Protein AF-A0AAE5H6L3-F1 (afdb_monomer_lite)

Secondary structure (DSSP, 8-state):
-----EE---TT--SSS-SSHHHHHHHHTT---EEGGGGGSHHHHHHHHHHHHHHHHHHHS---SHHHHHHHHHHHHHHHHHH-HHHHHHHHHHHHT-SS--HHHHHHHHHHHHHHHTS---HHHHHHHHHHHHHHHHHHH----TT---TTS---HHHHHHHHHHHHHHHHHTT--BTTB--------

Foldseek 3Di:
DDDADEDEADDDDDWLQGPDPVSVVCVVVLDQYDYPVLCVQLLSVLQSQLLVLLLVCLVPDDDDDLVSLVVNCQLQLLLLCLQPVVLSVVLVVVSVPDDPDDPVNSVVSSSSSSVSSSGGGDLLSLQVLLCVQQVVCCVPVVDDDPLNDHSPDDDDSNSSSVSVVVVQVSQVVVVHGRSSRSGDDDDDD

Radius of gyration: 17.31 Å; chains: 1; bounding box: 42×45×44 Å

Organism: Clostridium beijerinckii (NCBI:txid1520)

pLDDT: mean 85.74, std 17.01, range [26.3, 97.5]

Structure (mmCIF, N/CA/C/O backbone):
data_AF-A0AAE5H6L3-F1
#
_entry.id   AF-A0AAE5H6L3-F1
#
loop_
_atom_site.group_PDB
_atom_site.id
_atom_site.type_symbol
_atom_site.label_atom_id
_atom_site.label_alt_id
_atom_site.label_comp_id
_atom_site.label_asym_id
_atom_site.label_entity_id
_atom_site.label_seq_id
_atom_site.pdbx_PDB_ins_code
_atom_site.Cartn_x
_atom_site.Cartn_y
_atom_site.Cartn_z
_atom_site.occupancy
_atom_site.B_iso_or_equiv
_atom_site.auth_seq_id
_atom_site.auth_comp_id
_atom_site.auth_asym_id
_atom_site.auth_atom_id
_atom_site.pdbx_PDB_model_num
ATOM 1 N N . MET A 1 1 ? -22.541 4.031 -6.953 1.00 26.30 1 MET A N 1
ATOM 2 C CA . MET A 1 1 ? -22.201 4.856 -8.136 1.00 26.30 1 MET A CA 1
ATOM 3 C C . MET A 1 1 ? -20.739 5.272 -8.016 1.00 26.30 1 MET A C 1
ATOM 5 O O . MET A 1 1 ? -20.398 5.992 -7.087 1.00 26.30 1 MET A O 1
ATOM 9 N N . PHE A 1 2 ? -19.851 4.726 -8.850 1.00 33.06 2 PHE A N 1
ATOM 10 C CA . PHE A 1 2 ? -18.419 5.045 -8.818 1.00 33.06 2 PHE A CA 1
ATOM 11 C C . PHE A 1 2 ? -18.174 6.321 -9.625 1.00 33.06 2 PHE A C 1
ATOM 13 O O . PHE A 1 2 ? -18.455 6.344 -10.817 1.00 33.06 2 PHE A O 1
ATOM 20 N N . TYR A 1 3 ? -17.643 7.369 -9.001 1.00 33.06 3 TYR A N 1
ATOM 21 C CA . TYR A 1 3 ? -17.226 8.577 -9.713 1.00 33.06 3 TYR A CA 1
ATOM 22 C C . TYR A 1 3 ? -15.705 8.707 -9.627 1.00 33.06 3 TYR A C 1
ATOM 24 O O . TYR A 1 3 ? -15.155 9.217 -8.654 1.00 33.06 3 TYR A O 1
ATOM 32 N N . ILE A 1 4 ? -15.025 8.214 -10.662 1.00 43.22 4 ILE A N 1
ATOM 33 C CA . ILE A 1 4 ? -13.631 8.554 -10.953 1.00 43.22 4 ILE A CA 1
ATOM 34 C C . ILE A 1 4 ? -13.693 9.799 -11.838 1.00 43.22 4 ILE A C 1
ATOM 36 O O . ILE A 1 4 ? -14.140 9.718 -12.980 1.00 43.22 4 ILE A O 1
ATOM 40 N N . LYS A 1 5 ? -13.305 10.967 -11.314 1.00 42.31 5 LYS A N 1
ATOM 41 C CA . LYS A 1 5 ? -13.266 12.206 -12.103 1.00 42.31 5 LYS A CA 1
ATOM 42 C C . LYS A 1 5 ? -11.836 12.465 -12.560 1.00 42.31 5 LYS A C 1
ATOM 44 O O . LYS A 1 5 ? -10.970 12.754 -11.738 1.00 42.31 5 LYS A O 1
ATOM 49 N N . MET A 1 6 ? -11.599 12.343 -13.864 1.00 41.06 6 MET A N 1
ATOM 50 C CA . MET A 1 6 ? -10.336 12.748 -14.479 1.00 41.06 6 MET A CA 1
ATOM 51 C C . MET A 1 6 ? -10.259 14.276 -14.515 1.00 41.06 6 MET A C 1
ATOM 53 O O . MET A 1 6 ? -11.221 14.940 -14.903 1.00 41.06 6 MET A O 1
ATOM 57 N N . LEU A 1 7 ? -9.129 14.833 -14.083 1.00 45.66 7 LEU A N 1
ATOM 58 C CA . LEU A 1 7 ? -8.860 16.270 -14.124 1.00 45.66 7 LEU A CA 1
ATOM 59 C C . LEU A 1 7 ? -7.619 16.519 -14.992 1.00 45.66 7 LEU A C 1
ATOM 61 O O . LEU A 1 7 ? -6.574 15.911 -14.760 1.00 45.66 7 LEU A O 1
ATOM 65 N N . ASN A 1 8 ? -7.743 17.418 -15.972 1.00 39.88 8 ASN A N 1
ATOM 66 C CA . ASN A 1 8 ? -6.625 17.922 -16.775 1.00 39.88 8 ASN A CA 1
ATOM 67 C C . ASN A 1 8 ? -5.917 19.034 -15.979 1.00 39.88 8 ASN A C 1
ATOM 69 O O . ASN A 1 8 ? -6.574 19.975 -15.533 1.00 39.88 8 ASN A O 1
ATOM 73 N N . GLY A 1 9 ? -4.605 18.918 -15.744 1.00 41.69 9 GLY A N 1
ATOM 74 C CA . GLY A 1 9 ? -3.864 19.795 -14.826 1.00 41.69 9 GLY A CA 1
ATOM 75 C C . GLY A 1 9 ? -2.795 20.667 -15.494 1.00 41.69 9 GLY A C 1
ATOM 76 O O . GLY A 1 9 ? -1.942 20.166 -16.220 1.00 41.69 9 GLY A O 1
ATOM 77 N N . PHE A 1 10 ? -2.794 21.968 -15.174 1.00 39.09 10 PHE A N 1
ATOM 78 C CA . PHE A 1 10 ? -1.689 22.902 -15.443 1.00 39.09 10 PHE A CA 1
ATOM 79 C C . PHE A 1 10 ? -0.452 22.597 -14.568 1.00 39.09 10 PHE A C 1
ATOM 81 O O . PHE A 1 10 ? -0.562 22.069 -13.460 1.00 39.09 10 PHE A O 1
ATOM 88 N N . LYS A 1 11 ? 0.735 22.928 -15.096 1.00 41.88 11 LYS A N 1
ATOM 89 C CA . LYS A 1 11 ? 2.019 22.244 -14.854 1.00 41.88 11 LYS A CA 1
ATOM 90 C C . LYS A 1 11 ? 2.677 22.323 -13.462 1.00 41.88 11 LYS A C 1
ATOM 92 O O . LYS A 1 11 ? 3.514 21.461 -13.222 1.00 41.88 11 LYS A O 1
ATOM 97 N N . ASP A 1 12 ? 2.310 23.203 -12.524 1.00 39.97 12 ASP A N 1
ATOM 98 C CA . ASP A 1 12 ? 3.294 23.582 -11.477 1.00 39.97 12 ASP A CA 1
ATOM 99 C C . ASP A 1 12 ? 3.019 23.303 -9.988 1.00 39.97 12 ASP A C 1
ATOM 101 O O . ASP A 1 12 ? 3.848 23.667 -9.158 1.00 39.97 12 ASP A O 1
ATOM 105 N N . LYS A 1 13 ? 1.959 22.593 -9.573 1.00 38.81 13 LYS A N 1
ATOM 106 C CA . LYS A 1 13 ? 1.829 22.169 -8.152 1.00 38.81 13 LYS A CA 1
ATOM 107 C C . LYS A 1 13 ? 1.226 20.772 -8.010 1.00 38.81 13 LYS A C 1
ATOM 109 O O . LYS A 1 13 ? 0.038 20.616 -7.755 1.00 38.81 13 LYS A O 1
ATOM 114 N N . ARG A 1 14 ? 2.059 19.740 -8.176 1.00 45.44 14 ARG A N 1
ATOM 115 C CA . ARG A 1 14 ? 1.675 18.320 -8.060 1.00 45.44 14 ARG A CA 1
ATOM 116 C C . ARG A 1 14 ? 1.895 17.796 -6.637 1.00 45.44 14 ARG A C 1
ATOM 118 O O . ARG A 1 14 ? 2.838 17.063 -6.365 1.00 45.44 14 ARG A O 1
ATOM 125 N N . LEU A 1 15 ? 1.000 18.164 -5.728 1.00 39.25 15 LEU A N 1
ATOM 126 C CA . LEU A 1 15 ? 0.624 17.261 -4.637 1.00 39.25 15 LEU A CA 1
ATOM 127 C C . LEU A 1 15 ? -0.499 16.367 -5.174 1.00 39.25 15 LEU A C 1
ATOM 129 O O . LEU A 1 15 ? -1.122 16.710 -6.172 1.00 39.25 15 LEU A O 1
ATOM 133 N N . GLY A 1 16 ? -0.846 15.273 -4.504 1.00 44.66 16 GLY A N 1
ATOM 134 C CA . GLY A 1 16 ? -2.093 14.534 -4.773 1.00 44.66 16 GLY A CA 1
ATOM 135 C C . GLY A 1 16 ? -3.390 15.353 -4.575 1.00 44.66 16 GLY A C 1
ATOM 136 O O . GLY A 1 16 ? -4.447 14.763 -4.392 1.00 44.66 16 GLY A O 1
ATOM 137 N N . ASN A 1 17 ? -3.299 16.687 -4.594 1.00 49.50 17 ASN A N 1
ATOM 138 C CA . ASN A 1 17 ? -4.363 17.671 -4.676 1.00 49.50 17 ASN A CA 1
ATOM 139 C C . ASN A 1 17 ? -4.425 18.161 -6.127 1.00 49.50 17 ASN A C 1
ATOM 141 O O . ASN A 1 17 ? -3.491 18.834 -6.569 1.00 49.50 17 ASN A O 1
ATOM 145 N N . PRO A 1 18 ? -5.492 17.864 -6.880 1.00 51.00 18 PRO A N 1
ATOM 146 C CA . PRO A 1 18 ? -5.663 18.479 -8.182 1.00 51.00 18 PRO A CA 1
ATOM 147 C C . PRO A 1 18 ? -5.695 20.003 -8.015 1.00 51.00 18 PRO A C 1
ATOM 149 O O . PRO A 1 18 ? -6.296 20.491 -7.050 1.00 51.00 18 PRO A O 1
ATOM 152 N N . PRO A 1 19 ? -5.062 20.765 -8.919 1.00 55.75 19 PRO A N 1
ATOM 153 C CA . PRO A 1 19 ? -5.100 22.217 -8.855 1.00 55.75 19 PRO A CA 1
ATOM 154 C C . PRO A 1 19 ? -6.550 22.722 -8.937 1.00 55.75 19 PRO A C 1
ATOM 156 O O . PRO A 1 19 ? -7.349 22.228 -9.732 1.00 55.75 19 PRO A O 1
ATOM 159 N N . GLY A 1 20 ? -6.878 23.725 -8.118 1.00 66.81 20 GLY A N 1
ATOM 160 C CA . GLY A 1 20 ? -8.173 24.410 -8.132 1.00 66.81 20 GLY A CA 1
ATOM 161 C C . GLY A 1 20 ? -9.149 23.991 -7.026 1.00 66.81 20 GLY A C 1
ATOM 162 O O . GLY A 1 20 ? -9.061 22.913 -6.438 1.00 66.81 20 GLY A O 1
ATOM 163 N N . VAL A 1 21 ? -10.110 24.878 -6.749 1.00 74.44 21 VAL A N 1
ATOM 164 C CA . VAL A 1 21 ? -11.099 24.753 -5.660 1.00 74.44 21 VAL A CA 1
ATOM 165 C C . VAL A 1 21 ? -11.881 23.437 -5.743 1.00 74.44 21 VAL A C 1
ATOM 167 O O . VAL A 1 21 ? -12.054 22.760 -4.734 1.00 74.44 21 VAL A O 1
ATOM 170 N N . LEU A 1 22 ? -12.270 23.013 -6.951 1.00 75.75 22 LEU A N 1
ATOM 171 C CA . LEU A 1 22 ? -13.009 21.766 -7.167 1.00 75.75 22 LEU A CA 1
ATOM 172 C C . LEU A 1 22 ? -12.222 20.524 -6.721 1.00 75.75 22 LEU A C 1
ATOM 174 O O . LEU A 1 22 ? -12.795 19.620 -6.119 1.00 75.75 22 LEU A O 1
ATOM 178 N N . GLY A 1 23 ? -10.916 20.469 -6.995 1.00 74.81 23 GLY A N 1
ATOM 179 C CA . GLY A 1 23 ? -10.077 19.340 -6.592 1.00 74.81 23 GLY A CA 1
ATOM 180 C C . GLY A 1 23 ? -9.981 19.212 -5.073 1.00 74.81 23 GLY A C 1
ATOM 181 O O . GLY A 1 23 ? -10.143 18.121 -4.527 1.00 74.81 23 GLY A O 1
ATOM 182 N N . ALA A 1 24 ? -9.802 20.343 -4.388 1.00 75.94 24 ALA A N 1
ATOM 183 C CA . ALA A 1 24 ? -9.799 20.400 -2.929 1.00 75.94 24 ALA A CA 1
ATOM 184 C C . ALA A 1 24 ? -11.156 19.992 -2.328 1.00 75.94 24 ALA A C 1
ATOM 186 O O . ALA A 1 24 ? -11.191 19.239 -1.355 1.00 75.94 24 ALA A O 1
ATOM 187 N N . MET A 1 25 ? -12.267 20.427 -2.935 1.00 79.62 25 MET A N 1
ATOM 188 C CA . MET A 1 25 ? -13.613 20.019 -2.519 1.00 79.62 25 MET A CA 1
ATOM 189 C C . MET A 1 25 ? -13.810 18.508 -2.662 1.00 79.62 25 MET A C 1
ATOM 191 O O . MET A 1 25 ? -14.210 17.859 -1.706 1.00 79.62 25 MET A O 1
ATOM 195 N N . LEU A 1 26 ? -13.449 17.915 -3.803 1.00 83.75 26 LEU A N 1
ATOM 196 C CA . LEU A 1 26 ? -13.585 16.468 -4.005 1.00 83.75 26 LEU A CA 1
ATOM 197 C C . LEU A 1 26 ? -12.735 15.657 -3.015 1.00 83.75 26 LEU A C 1
ATOM 199 O O . LEU A 1 26 ? -13.173 14.618 -2.527 1.00 83.75 26 LEU A O 1
ATOM 203 N N . LEU A 1 27 ? -11.535 16.124 -2.661 1.00 79.44 27 LEU A N 1
ATOM 204 C CA . LEU A 1 27 ? -10.751 15.461 -1.616 1.00 79.44 27 LEU A CA 1
ATOM 205 C C . LEU A 1 27 ? -11.419 15.533 -0.245 1.00 79.44 27 LEU A C 1
ATOM 207 O O . LEU A 1 27 ? -11.374 14.539 0.490 1.00 79.44 27 LEU A O 1
ATOM 211 N N . LYS A 1 28 ? -12.027 16.677 0.088 1.00 79.44 28 LYS A N 1
ATOM 212 C CA . LYS A 1 28 ? -12.796 16.858 1.323 1.00 79.44 28 LYS A CA 1
ATOM 213 C C . LYS A 1 28 ? -13.994 15.905 1.374 1.00 79.44 28 LYS A C 1
ATOM 215 O O . LYS A 1 28 ? -14.206 15.278 2.404 1.00 79.44 28 LYS A O 1
ATOM 220 N N . GLU A 1 29 ? -14.661 15.699 0.242 1.00 83.94 29 GLU A N 1
ATOM 221 C CA . GLU A 1 29 ? -15.754 14.728 0.075 1.00 83.94 29 GLU A CA 1
ATOM 222 C C . GLU A 1 29 ? -15.279 13.259 0.014 1.00 83.94 29 GLU A C 1
ATOM 224 O O . GLU A 1 29 ? -16.059 12.347 -0.245 1.00 83.94 29 GLU A O 1
ATOM 229 N N . GLY A 1 30 ? -13.987 12.990 0.238 1.00 83.50 30 GLY A N 1
ATOM 230 C CA . GLY A 1 30 ? -13.465 11.625 0.324 1.00 83.50 30 GLY A CA 1
ATOM 231 C C . GLY A 1 30 ? -13.209 10.947 -1.023 1.00 83.50 30 GLY A C 1
ATOM 232 O O . GLY A 1 30 ? -12.989 9.739 -1.055 1.00 83.50 30 GLY A O 1
ATOM 233 N N . PHE A 1 31 ? -13.179 11.682 -2.138 1.00 85.75 31 PHE A N 1
ATOM 234 C CA . PHE A 1 31 ? -12.873 11.092 -3.443 1.00 85.75 31 PHE A CA 1
ATOM 235 C C . PHE A 1 31 ? -11.397 10.692 -3.565 1.00 85.75 31 PHE A C 1
ATOM 237 O O . PHE A 1 31 ? -10.494 11.340 -3.020 1.00 85.75 31 PHE A O 1
ATOM 244 N N . PHE A 1 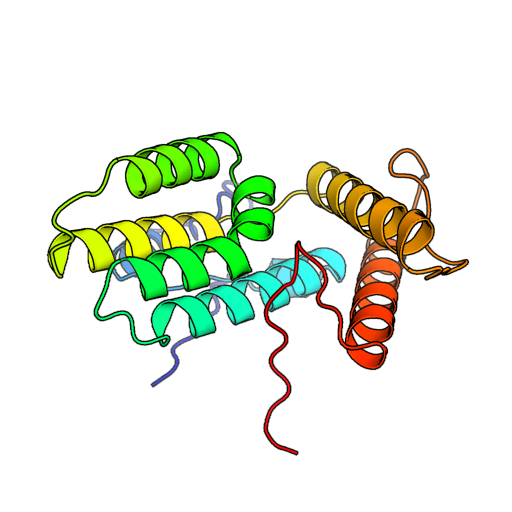32 ? -11.154 9.626 -4.329 1.00 89.19 32 PHE A N 1
ATOM 245 C CA . PHE A 1 32 ? -9.831 9.238 -4.808 1.00 89.19 32 PHE A CA 1
ATOM 246 C C . PHE A 1 32 ? -9.590 9.909 -6.160 1.00 89.19 32 PHE A C 1
ATOM 248 O O . PHE A 1 32 ? -10.342 9.681 -7.108 1.00 89.19 32 PHE A O 1
ATOM 255 N N . LEU A 1 33 ? -8.560 10.747 -6.250 1.00 86.75 33 LEU A N 1
ATOM 256 C CA . LEU A 1 33 ? -8.313 11.571 -7.431 1.00 86.75 33 LEU A CA 1
ATOM 257 C C . LEU A 1 33 ? -7.097 11.067 -8.202 1.00 86.75 33 LEU A C 1
ATOM 259 O O . LEU A 1 33 ? -6.088 10.677 -7.616 1.00 86.75 33 LEU A O 1
ATOM 263 N N . VAL A 1 34 ? -7.220 11.075 -9.528 1.00 86.31 34 VAL A N 1
ATOM 264 C CA . VAL A 1 34 ? -6.196 10.610 -10.465 1.00 86.31 34 VAL A CA 1
ATOM 265 C C . VAL A 1 34 ? -5.968 11.691 -11.511 1.00 86.31 34 VAL A C 1
ATOM 267 O O . VAL A 1 34 ? -6.918 12.179 -12.123 1.00 86.31 34 VAL A O 1
ATOM 270 N N . CYS A 1 35 ? -4.705 12.065 -11.709 1.00 82.75 35 CYS A N 1
ATOM 271 C CA . CYS A 1 35 ? -4.312 12.949 -12.797 1.00 82.75 35 CYS A CA 1
ATOM 272 C C . CYS A 1 35 ? -4.226 12.148 -14.100 1.00 82.75 35 CYS A C 1
ATOM 274 O O . CYS A 1 35 ? -3.632 11.069 -14.110 1.00 82.75 35 CYS A O 1
ATOM 276 N N . ALA A 1 36 ? -4.776 12.684 -15.191 1.00 82.56 36 ALA A N 1
ATOM 277 C CA . ALA A 1 36 ? -4.718 12.029 -16.497 1.00 82.56 36 ALA A CA 1
ATOM 278 C C . ALA A 1 36 ? -3.264 11.788 -16.949 1.00 82.56 36 ALA A C 1
ATOM 280 O O . ALA A 1 36 ? -2.928 10.677 -17.339 1.00 82.56 36 ALA A O 1
ATOM 281 N N . ASP A 1 37 ? -2.370 12.766 -16.766 1.00 83.94 37 ASP A N 1
ATOM 282 C CA . ASP A 1 37 ? -0.942 12.640 -17.105 1.00 83.94 37 ASP A CA 1
ATOM 283 C C . ASP A 1 37 ? -0.240 11.479 -16.384 1.00 83.94 37 ASP A C 1
ATOM 285 O O . ASP A 1 37 ? 0.719 10.896 -16.892 1.00 83.94 37 ASP A O 1
ATOM 289 N N . ASP A 1 38 ? -0.674 11.151 -15.163 1.00 86.94 38 ASP A N 1
ATOM 290 C CA . ASP A 1 38 ? -0.069 10.058 -14.403 1.00 86.94 38 ASP A CA 1
ATOM 291 C C . ASP A 1 38 ? -0.416 8.695 -15.013 1.00 86.94 38 ASP A C 1
ATOM 293 O O . ASP A 1 38 ? 0.325 7.731 -14.809 1.00 86.94 38 ASP A O 1
ATOM 297 N N . LEU A 1 39 ? -1.488 8.619 -15.807 1.00 87.69 39 LEU A N 1
ATOM 298 C CA . LEU A 1 39 ? -1.859 7.415 -16.535 1.00 87.69 39 LEU A CA 1
ATOM 299 C C . LEU A 1 39 ? -0.919 7.122 -17.703 1.00 87.69 39 LEU A C 1
ATOM 301 O O . LEU A 1 39 ? -0.883 5.981 -18.138 1.00 87.69 39 LEU A O 1
ATOM 305 N N . GLU A 1 40 ? -0.108 8.063 -18.176 1.00 89.56 40 GLU A N 1
ATOM 306 C CA . GLU A 1 40 ? 0.871 7.781 -19.237 1.00 89.56 40 GLU A CA 1
ATOM 307 C C . GLU A 1 40 ? 2.091 7.009 -18.714 1.00 89.56 40 GLU A C 1
ATOM 309 O O . GLU A 1 40 ? 2.735 6.247 -19.433 1.00 89.56 40 GLU A O 1
ATOM 314 N N . SER A 1 41 ? 2.398 7.143 -17.422 1.00 93.31 41 SER A N 1
ATOM 315 C CA . SER A 1 41 ? 3.560 6.503 -16.813 1.00 93.31 41 SER A CA 1
ATOM 316 C C . SER A 1 41 ? 3.229 5.084 -16.320 1.00 93.31 41 SER A C 1
ATOM 318 O O . SER A 1 41 ? 2.405 4.942 -15.413 1.00 93.31 41 SER A O 1
ATOM 320 N N . PRO A 1 42 ? 3.904 4.020 -16.812 1.00 95.12 42 PRO A N 1
ATOM 321 C CA . PRO A 1 42 ? 3.612 2.639 -16.410 1.00 95.12 42 PRO A CA 1
ATOM 322 C C . PRO A 1 42 ? 3.675 2.411 -14.897 1.00 95.12 42 PRO A C 1
ATOM 324 O O . PRO A 1 42 ? 2.798 1.770 -14.318 1.00 95.12 42 PRO A O 1
ATOM 327 N N . ILE A 1 43 ? 4.681 2.992 -14.242 1.00 95.50 43 ILE A N 1
ATOM 328 C CA . ILE A 1 43 ? 4.879 2.843 -12.800 1.00 95.50 43 ILE A CA 1
ATOM 329 C C . ILE A 1 43 ? 3.827 3.595 -11.982 1.00 95.50 43 ILE A C 1
ATOM 331 O O . ILE A 1 43 ? 3.365 3.095 -10.959 1.00 95.50 43 ILE A O 1
ATOM 335 N N . LYS A 1 44 ? 3.396 4.773 -12.447 1.00 95.12 44 LYS A N 1
ATOM 336 C CA . LYS A 1 44 ? 2.327 5.521 -11.782 1.00 95.12 44 LYS A CA 1
ATOM 337 C C . LYS A 1 44 ? 0.974 4.858 -11.995 1.00 95.12 44 LYS A C 1
ATOM 339 O O . LYS A 1 44 ? 0.215 4.769 -11.039 1.00 95.12 44 LYS A O 1
ATOM 344 N N . ARG A 1 45 ? 0.691 4.316 -13.188 1.00 94.75 45 ARG A N 1
ATOM 345 C CA . ARG A 1 45 ? -0.491 3.468 -13.424 1.00 94.75 45 ARG A CA 1
ATOM 346 C C . ARG A 1 45 ? -0.539 2.299 -12.451 1.00 94.75 45 ARG A C 1
ATOM 348 O O . ARG A 1 45 ? -1.580 2.050 -11.847 1.00 94.75 45 ARG A O 1
ATOM 355 N N . TRP A 1 46 ? 0.583 1.600 -12.281 1.00 95.50 46 TRP A N 1
ATOM 356 C CA . TRP A 1 46 ? 0.681 0.506 -11.320 1.00 95.50 46 TRP A CA 1
ATOM 357 C C . TRP A 1 46 ? 0.394 0.985 -9.885 1.00 95.50 46 TRP A C 1
ATOM 359 O O . TRP A 1 46 ? -0.436 0.382 -9.199 1.00 95.50 46 TRP A O 1
ATOM 369 N N . ASP A 1 47 ? 0.997 2.104 -9.466 1.00 96.56 47 ASP A N 1
ATOM 370 C CA . ASP A 1 47 ? 0.785 2.701 -8.142 1.00 96.56 47 ASP A CA 1
ATOM 371 C C . ASP A 1 47 ? -0.669 3.152 -7.913 1.00 96.56 47 ASP A C 1
ATOM 373 O O . ASP A 1 47 ? -1.249 2.908 -6.857 1.00 96.56 47 ASP A O 1
ATOM 377 N N . ILE A 1 48 ? -1.289 3.779 -8.911 1.00 95.38 48 ILE A N 1
ATOM 378 C CA . ILE A 1 48 ? -2.695 4.186 -8.870 1.00 95.38 48 ILE A CA 1
ATOM 379 C C . ILE A 1 48 ? -3.589 2.956 -8.731 1.00 95.38 48 ILE A C 1
ATOM 381 O O . ILE A 1 48 ? -4.455 2.939 -7.860 1.00 95.38 48 ILE A O 1
ATOM 385 N N . ARG A 1 49 ? -3.367 1.914 -9.541 1.00 94.75 49 ARG A N 1
ATOM 386 C CA . ARG A 1 49 ? -4.183 0.693 -9.537 1.00 94.75 49 ARG A CA 1
ATOM 387 C C . ARG A 1 49 ? -4.186 0.017 -8.166 1.00 94.75 49 ARG A C 1
ATOM 389 O O . ARG A 1 49 ? -5.259 -0.253 -7.633 1.00 94.75 49 ARG A O 1
ATOM 396 N N . ARG A 1 50 ? -3.014 -0.240 -7.573 1.00 95.31 50 ARG A N 1
ATOM 397 C CA . ARG A 1 50 ? -2.936 -0.909 -6.257 1.00 95.31 50 ARG A CA 1
ATOM 398 C C . ARG A 1 50 ? -3.598 -0.078 -5.152 1.00 95.31 50 ARG A C 1
ATOM 400 O O . ARG A 1 50 ? -4.289 -0.631 -4.300 1.00 95.31 50 ARG A O 1
ATOM 407 N N . ARG A 1 51 ? -3.428 1.253 -5.184 1.00 96.25 51 ARG A N 1
ATOM 408 C CA . ARG A 1 51 ? -4.004 2.162 -4.186 1.00 96.25 51 ARG A CA 1
ATOM 409 C C . ARG A 1 51 ? -5.508 2.274 -4.356 1.00 96.25 51 ARG A C 1
ATOM 411 O O . ARG A 1 51 ? -6.214 2.235 -3.362 1.00 96.25 51 ARG A O 1
ATOM 418 N N . LEU A 1 52 ? -6.005 2.347 -5.587 1.00 95.06 52 LEU A N 1
ATOM 419 C CA . LEU A 1 52 ? -7.436 2.371 -5.869 1.00 95.06 52 LEU A CA 1
ATOM 420 C C . LEU A 1 52 ? -8.114 1.071 -5.421 1.00 95.06 52 LEU A C 1
ATOM 422 O O . LEU A 1 52 ? -9.145 1.132 -4.759 1.00 95.06 52 LEU A O 1
ATOM 426 N N . ASN A 1 53 ? -7.512 -0.088 -5.707 1.00 94.69 53 ASN A N 1
ATOM 427 C CA . ASN A 1 53 ? -8.025 -1.376 -5.235 1.00 94.69 53 ASN A CA 1
ATOM 428 C C . ASN A 1 53 ? -8.121 -1.414 -3.705 1.00 94.69 53 ASN A C 1
ATOM 430 O O . ASN A 1 53 ? -9.170 -1.750 -3.160 1.00 94.69 53 ASN A O 1
ATOM 434 N N . ALA A 1 54 ? -7.043 -1.030 -3.015 1.00 96.19 54 ALA A N 1
ATOM 435 C CA . ALA A 1 54 ? -7.023 -0.972 -1.558 1.00 96.19 54 ALA A CA 1
ATOM 436 C C . ALA A 1 54 ? -8.015 0.060 -1.001 1.00 96.19 54 ALA A C 1
ATOM 438 O O . ALA A 1 54 ? -8.665 -0.206 0.002 1.00 96.19 54 ALA A O 1
ATOM 439 N N . PHE A 1 55 ? -8.157 1.213 -1.659 1.00 95.88 55 PHE A N 1
ATOM 440 C CA . PHE A 1 55 ? -9.079 2.276 -1.269 1.00 95.88 55 PHE A CA 1
ATOM 441 C C . PHE A 1 55 ? -10.532 1.812 -1.349 1.00 95.88 55 PHE A C 1
ATOM 443 O O . PHE A 1 55 ? -11.277 1.983 -0.391 1.00 95.88 55 PHE A O 1
ATOM 450 N N . VAL A 1 56 ? -10.927 1.208 -2.474 1.00 94.56 56 VAL A N 1
ATOM 451 C CA . VAL A 1 56 ? -12.283 0.677 -2.651 1.00 94.56 56 VAL A CA 1
ATOM 452 C C . VAL A 1 56 ? -12.535 -0.423 -1.627 1.00 94.56 56 VAL A C 1
ATOM 454 O O . VAL A 1 56 ? -13.495 -0.335 -0.876 1.00 94.56 56 VAL A O 1
ATOM 457 N N . TRP A 1 57 ? -11.642 -1.405 -1.514 1.00 95.75 57 TRP A N 1
ATOM 458 C CA . TRP A 1 57 ? -11.813 -2.490 -0.548 1.00 95.75 57 TRP A CA 1
ATOM 459 C C . TRP A 1 57 ? -11.917 -1.995 0.904 1.00 95.75 57 TRP A C 1
ATOM 461 O O . TRP A 1 57 ? -12.848 -2.374 1.605 1.00 95.75 57 TRP A O 1
ATOM 471 N N . ALA A 1 58 ? -11.026 -1.100 1.345 1.00 95.69 58 ALA A N 1
ATOM 472 C CA . ALA A 1 58 ? -11.027 -0.584 2.717 1.00 95.69 58 ALA A CA 1
ATOM 473 C C . ALA A 1 58 ? -12.236 0.316 3.025 1.00 95.69 58 ALA A C 1
ATOM 475 O O . ALA A 1 58 ? -12.609 0.477 4.187 1.00 95.69 58 ALA A O 1
ATOM 476 N N . ARG A 1 59 ? -12.835 0.924 1.994 1.00 94.56 59 ARG A N 1
ATOM 477 C CA . ARG A 1 59 ? -14.049 1.728 2.136 1.00 94.56 59 ARG A CA 1
ATOM 478 C C . ARG A 1 59 ? -15.296 0.860 2.280 1.00 94.56 59 ARG A C 1
ATOM 480 O O . ARG A 1 59 ? -16.169 1.220 3.056 1.00 94.56 59 ARG A O 1
ATOM 487 N N . GLU A 1 60 ? -15.376 -0.237 1.531 1.00 94.25 60 GLU A N 1
ATOM 488 C CA . GLU A 1 60 ? -16.573 -1.088 1.476 1.00 94.25 60 GLU A CA 1
ATOM 489 C C . GLU A 1 60 ? -16.564 -2.215 2.521 1.00 94.25 60 GLU A C 1
ATOM 491 O O . GLU A 1 60 ? -17.617 -2.759 2.832 1.00 94.25 60 GLU A O 1
ATOM 496 N N . VAL A 1 61 ? -15.398 -2.600 3.056 1.00 95.00 61 VAL A N 1
ATOM 497 C CA . VAL A 1 61 ? -15.319 -3.674 4.055 1.00 95.00 61 VAL A CA 1
ATOM 498 C C . VAL A 1 61 ? -16.084 -3.298 5.328 1.00 95.00 61 VAL A C 1
ATOM 500 O O . VAL A 1 61 ? -15.851 -2.245 5.934 1.00 95.00 61 VAL A O 1
ATOM 503 N N . GLU A 1 62 ? -16.991 -4.180 5.741 1.00 95.31 62 GLU A N 1
ATOM 504 C CA . GLU A 1 62 ? -17.762 -4.035 6.971 1.00 95.31 62 GLU A CA 1
ATOM 505 C C . GLU A 1 62 ? -16.853 -4.212 8.190 1.00 95.31 62 GLU A C 1
ATOM 507 O O . GLU A 1 62 ? -16.025 -5.124 8.259 1.00 95.31 62 GLU A O 1
ATOM 512 N N . ILE A 1 63 ? -16.977 -3.284 9.139 1.00 95.25 63 ILE A N 1
ATOM 513 C CA . ILE A 1 63 ? -16.210 -3.278 10.382 1.00 95.25 63 ILE A CA 1
ATOM 514 C C . ILE A 1 63 ? -17.177 -2.915 11.501 1.00 95.25 63 ILE A C 1
ATOM 516 O O . ILE A 1 63 ? -17.594 -1.769 11.634 1.00 95.25 63 ILE A O 1
ATOM 520 N N . GLU A 1 64 ? -17.535 -3.910 12.293 1.00 92.56 64 GLU A N 1
ATOM 521 C CA . GLU A 1 64 ? -18.468 -3.810 13.411 1.00 92.56 64 GLU A CA 1
ATOM 522 C C . GLU A 1 64 ? -17.740 -3.776 14.754 1.00 92.56 64 GLU A C 1
ATOM 524 O O . GLU A 1 64 ? -18.273 -3.282 15.743 1.00 92.56 64 GLU A O 1
ATOM 529 N N . ASN A 1 65 ? -16.522 -4.321 14.804 1.00 92.06 65 ASN A N 1
ATOM 530 C CA . ASN A 1 65 ? -15.770 -4.475 16.041 1.00 92.06 65 ASN A CA 1
ATOM 531 C C . ASN A 1 65 ? -14.262 -4.270 15.855 1.00 92.06 65 ASN A C 1
ATOM 533 O O . ASN A 1 65 ? -13.719 -4.278 14.746 1.00 92.06 65 ASN A O 1
ATOM 537 N N . LYS A 1 66 ? -13.571 -4.135 16.991 1.00 92.06 66 LYS A N 1
ATOM 538 C CA . LYS A 1 66 ? -12.119 -3.947 17.069 1.00 92.06 66 LYS A CA 1
ATOM 539 C C . LYS A 1 66 ? -11.351 -5.024 16.299 1.00 92.06 66 LYS A C 1
ATOM 541 O O . LYS A 1 66 ? -10.467 -4.691 15.522 1.00 92.06 66 LYS A O 1
ATOM 546 N N . ASN A 1 67 ? -11.690 -6.303 16.456 1.00 92.56 67 ASN A N 1
ATOM 547 C CA . ASN A 1 67 ? -10.949 -7.392 15.806 1.00 92.56 67 ASN A CA 1
ATOM 548 C C . ASN A 1 67 ? -11.008 -7.293 14.276 1.00 92.56 67 ASN A C 1
ATOM 550 O O . ASN A 1 67 ? -9.990 -7.457 13.604 1.00 92.56 67 ASN A O 1
ATOM 554 N N . GLN A 1 68 ? -12.174 -6.959 13.720 1.00 95.00 68 GLN A N 1
ATOM 555 C CA . GLN A 1 68 ? -12.319 -6.703 12.286 1.00 95.00 68 GLN A CA 1
ATOM 556 C C . GLN A 1 68 ? -11.504 -5.481 11.846 1.00 95.00 68 GLN A C 1
ATOM 558 O O . GLN A 1 68 ? -10.805 -5.557 10.836 1.00 95.00 68 GLN A O 1
ATOM 563 N N . LEU A 1 69 ? -11.506 -4.394 12.626 1.00 95.19 69 LEU A N 1
ATOM 564 C CA . LEU A 1 69 ? -10.687 -3.210 12.343 1.00 95.19 69 LEU A CA 1
ATOM 565 C C . LEU A 1 69 ? -9.191 -3.556 12.300 1.00 95.19 69 LEU A C 1
ATOM 567 O O . LEU A 1 69 ? -8.468 -3.113 11.405 1.00 95.19 69 LEU A O 1
ATOM 571 N N . TYR A 1 70 ? -8.732 -4.388 13.235 1.00 94.31 70 TYR A N 1
ATOM 572 C CA . TYR A 1 70 ? -7.364 -4.896 13.257 1.00 94.31 70 TYR A CA 1
ATOM 573 C C . TYR A 1 70 ? -7.044 -5.755 12.044 1.00 94.31 70 TYR A C 1
ATOM 575 O O . TYR A 1 70 ? -5.988 -5.573 11.446 1.00 94.31 70 TYR A O 1
ATOM 583 N N . ASN A 1 71 ? -7.939 -6.661 11.653 1.00 94.81 71 ASN A N 1
ATOM 584 C CA . ASN A 1 71 ? -7.744 -7.485 10.464 1.00 94.81 71 ASN A CA 1
ATOM 585 C C . ASN A 1 71 ? -7.613 -6.615 9.214 1.00 94.81 71 ASN A C 1
ATOM 587 O O . ASN A 1 71 ? -6.662 -6.787 8.450 1.00 94.81 71 ASN A O 1
ATOM 591 N N . VAL A 1 72 ? -8.493 -5.619 9.064 1.00 96.31 72 VAL A N 1
ATOM 592 C CA . VAL A 1 72 ? -8.420 -4.647 7.969 1.00 96.31 72 VAL A CA 1
ATOM 593 C C . VAL A 1 72 ? -7.077 -3.929 7.981 1.00 96.31 72 VAL A C 1
ATOM 595 O O . VAL A 1 72 ? -6.374 -3.928 6.970 1.00 96.31 72 VAL A O 1
ATOM 598 N N . TRP A 1 73 ? -6.668 -3.393 9.134 1.00 96.75 73 TRP A N 1
ATOM 599 C CA . TRP A 1 73 ? -5.364 -2.756 9.285 1.00 96.75 73 TRP A CA 1
ATOM 600 C C . TRP A 1 73 ? -4.220 -3.694 8.904 1.00 96.75 73 TRP A C 1
ATOM 602 O O . TRP A 1 73 ? -3.351 -3.312 8.127 1.00 96.75 73 TRP A O 1
ATOM 612 N N . HIS A 1 74 ? -4.218 -4.933 9.389 1.00 95.19 74 HIS A N 1
ATOM 613 C CA . HIS A 1 74 ? -3.175 -5.912 9.104 1.00 95.19 74 HIS A CA 1
ATOM 614 C C . HIS A 1 74 ? -3.039 -6.226 7.614 1.00 95.19 74 HIS A C 1
ATOM 616 O O . HIS A 1 74 ? -1.911 -6.419 7.152 1.00 95.19 74 HIS A O 1
ATOM 622 N N . THR A 1 75 ? -4.144 -6.216 6.867 1.00 95.81 75 THR A N 1
ATOM 623 C CA . THR A 1 75 ? -4.135 -6.394 5.413 1.00 95.81 75 THR A CA 1
ATOM 624 C C . THR A 1 75 ? -3.436 -5.237 4.699 1.00 95.81 75 THR A C 1
ATOM 626 O O . THR A 1 75 ? -2.628 -5.480 3.806 1.00 95.81 75 THR A O 1
ATOM 629 N N . ILE A 1 76 ? -3.698 -3.983 5.086 1.00 96.94 76 ILE A N 1
ATOM 630 C CA . ILE A 1 76 ? -3.191 -2.795 4.366 1.00 96.94 76 ILE A CA 1
ATOM 631 C C . ILE A 1 76 ? -2.007 -2.088 5.035 1.00 96.94 76 ILE A C 1
ATOM 633 O O . ILE A 1 76 ? -1.443 -1.170 4.439 1.00 96.94 76 ILE A O 1
ATOM 637 N N . LYS A 1 77 ? -1.571 -2.510 6.230 1.00 96.25 77 LYS A N 1
ATOM 638 C CA . LYS A 1 77 ? -0.551 -1.805 7.032 1.00 96.25 77 LYS A CA 1
ATOM 639 C C . LYS A 1 77 ? 0.728 -1.529 6.254 1.00 96.25 77 LYS A C 1
ATOM 641 O O . LYS A 1 77 ? 1.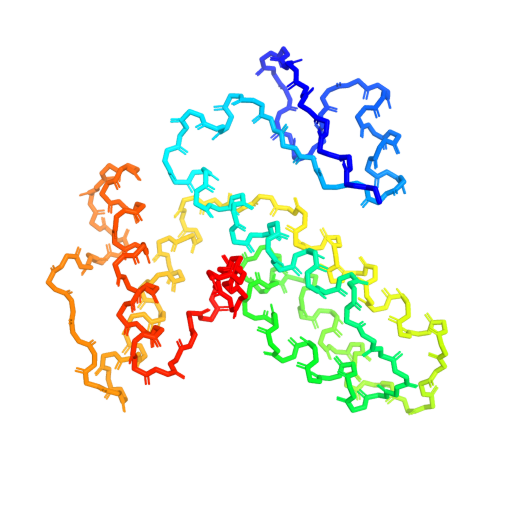317 -0.466 6.397 1.00 96.25 77 LYS A O 1
ATOM 646 N N . PHE A 1 78 ? 1.158 -2.479 5.427 1.00 96.38 78 PHE A N 1
ATOM 647 C CA . PHE A 1 78 ? 2.407 -2.385 4.684 1.00 96.38 78 PHE A CA 1
ATOM 648 C C . PHE A 1 78 ? 2.299 -1.388 3.528 1.00 96.38 78 PHE A C 1
ATOM 650 O O . PHE A 1 78 ? 3.201 -0.573 3.351 1.00 96.38 78 PHE A O 1
ATOM 657 N N . LEU A 1 79 ? 1.161 -1.362 2.826 1.00 97.12 79 LEU A N 1
ATOM 658 C CA . LEU A 1 79 ? 0.843 -0.292 1.884 1.00 97.12 79 LEU A CA 1
ATOM 659 C C . LEU A 1 79 ? 0.828 1.069 2.597 1.00 97.12 79 LEU A C 1
ATOM 661 O O . LEU A 1 79 ? 1.474 2.006 2.141 1.00 97.12 79 LEU A O 1
ATOM 665 N N . CYS A 1 80 ? 0.151 1.188 3.740 1.00 97.50 80 CYS A N 1
ATOM 666 C CA . CYS A 1 80 ? 0.103 2.448 4.483 1.00 97.50 80 CYS A CA 1
ATOM 667 C C . CYS A 1 80 ? 1.494 2.914 4.943 1.00 97.50 80 CYS A C 1
ATOM 669 O O . CYS A 1 80 ? 1.820 4.087 4.788 1.00 97.50 80 CYS A O 1
ATOM 671 N N . GLN A 1 81 ? 2.327 2.003 5.453 1.00 96.69 81 GLN A N 1
ATOM 672 C CA . GLN A 1 81 ? 3.706 2.289 5.861 1.00 96.69 81 GLN A CA 1
ATOM 673 C C . GLN A 1 81 ? 4.590 2.721 4.690 1.00 96.69 81 GLN A C 1
ATOM 675 O O . GLN A 1 81 ? 5.467 3.563 4.868 1.00 96.69 81 GLN A O 1
ATOM 680 N N . GLU A 1 82 ? 4.376 2.160 3.499 1.00 96.44 82 GLU A N 1
ATOM 681 C CA . GLU A 1 82 ? 5.045 2.641 2.296 1.00 96.44 82 GLU A CA 1
ATOM 682 C C . GLU A 1 82 ? 4.640 4.083 1.973 1.00 96.44 82 GLU A C 1
ATOM 684 O O . GLU A 1 82 ? 5.500 4.920 1.704 1.00 96.44 82 GLU A O 1
ATOM 689 N N . LEU A 1 83 ? 3.344 4.389 1.974 1.00 96.56 83 LEU A N 1
ATOM 690 C CA . LEU A 1 83 ? 2.843 5.684 1.508 1.00 96.56 83 LEU A CA 1
ATOM 691 C C . LEU A 1 83 ? 3.140 6.819 2.492 1.00 96.56 83 LEU A C 1
ATOM 693 O O . LEU A 1 83 ? 3.570 7.903 2.082 1.00 96.56 83 LEU A O 1
ATOM 697 N N . ASP A 1 84 ? 2.943 6.562 3.783 1.00 96.50 84 ASP A N 1
ATOM 698 C CA . ASP A 1 84 ? 3.267 7.477 4.871 1.00 96.50 84 ASP A CA 1
ATOM 699 C C . ASP A 1 84 ? 3.579 6.705 6.157 1.00 96.50 84 ASP A C 1
ATOM 701 O O . ASP A 1 84 ? 2.697 6.360 6.944 1.00 96.50 84 ASP A O 1
ATOM 705 N N . GLU A 1 85 ? 4.869 6.482 6.385 1.00 95.12 85 GLU A N 1
ATOM 706 C CA . GLU A 1 85 ? 5.394 5.792 7.560 1.00 95.12 85 GLU A CA 1
ATOM 707 C C . GLU A 1 85 ? 4.954 6.449 8.879 1.00 95.12 85 GLU A C 1
ATOM 709 O O . GLU A 1 85 ? 4.510 5.756 9.796 1.00 95.12 85 GLU A O 1
ATOM 714 N N . LYS A 1 86 ? 5.007 7.785 8.965 1.00 96.06 86 LYS A N 1
ATOM 715 C CA . LYS A 1 86 ? 4.693 8.512 10.203 1.00 96.06 86 LYS A CA 1
ATOM 716 C C . LYS A 1 86 ? 3.212 8.385 10.545 1.00 96.06 86 LYS A C 1
ATOM 718 O O . LYS A 1 86 ? 2.874 8.050 11.682 1.00 96.06 86 LYS A O 1
ATOM 723 N N . ALA A 1 87 ? 2.336 8.609 9.565 1.00 95.25 87 ALA A N 1
ATOM 724 C CA . ALA A 1 87 ? 0.896 8.466 9.761 1.00 95.25 87 ALA A CA 1
ATOM 725 C C . ALA A 1 87 ? 0.505 7.007 10.042 1.00 95.25 87 ALA A C 1
ATOM 727 O O . ALA A 1 87 ? -0.313 6.751 10.923 1.00 95.25 87 ALA A O 1
ATOM 728 N N . ALA A 1 88 ? 1.128 6.045 9.356 1.00 96.38 88 ALA A N 1
ATOM 729 C CA . ALA A 1 88 ? 0.889 4.623 9.577 1.00 96.38 88 ALA A CA 1
ATOM 730 C C . ALA A 1 88 ? 1.305 4.168 10.984 1.00 96.38 88 ALA A C 1
ATOM 732 O O . ALA A 1 88 ? 0.570 3.415 11.622 1.00 96.38 88 ALA A O 1
ATOM 733 N N . ARG A 1 89 ? 2.452 4.636 11.496 1.00 96.31 89 ARG A N 1
ATOM 734 C CA . ARG A 1 89 ? 2.890 4.348 12.872 1.00 96.31 89 ARG A CA 1
ATOM 735 C C . ARG A 1 89 ? 1.937 4.961 13.896 1.00 96.31 89 ARG A C 1
ATOM 737 O O . ARG A 1 89 ? 1.542 4.278 14.835 1.00 96.31 89 ARG A O 1
ATOM 744 N N . SER A 1 90 ? 1.542 6.220 13.701 1.00 96.25 90 SER A N 1
ATOM 745 C CA . SER A 1 90 ? 0.579 6.891 14.580 1.00 96.25 90 SER A CA 1
ATOM 746 C C . SER A 1 90 ? -0.761 6.151 14.625 1.00 96.25 90 SER A C 1
ATOM 748 O O . SER A 1 90 ? -1.271 5.895 15.714 1.00 96.25 90 SER A O 1
ATOM 750 N N . LEU A 1 91 ? -1.282 5.720 13.471 1.00 95.88 91 LEU A N 1
ATOM 751 C CA . LEU A 1 91 ? -2.497 4.910 13.398 1.00 95.88 91 LEU A CA 1
ATOM 752 C C . LEU A 1 91 ? -2.324 3.551 14.091 1.00 95.88 91 LEU A C 1
ATOM 754 O O . LEU A 1 91 ? -3.203 3.143 14.841 1.00 95.88 91 LEU A O 1
ATOM 758 N N . GLY A 1 92 ? -1.193 2.869 13.890 1.00 94.38 92 GLY A N 1
ATOM 759 C CA . GLY A 1 92 ? -0.899 1.606 14.572 1.00 94.38 92 GLY A CA 1
ATOM 760 C C . GLY A 1 92 ? -0.919 1.739 16.099 1.00 94.38 92 GLY A C 1
ATOM 761 O O . GLY A 1 92 ? -1.541 0.920 16.770 1.00 94.38 92 GLY A O 1
ATOM 762 N N . ASN A 1 93 ? -0.316 2.806 16.630 1.00 94.00 93 ASN A N 1
ATOM 763 C CA . ASN A 1 93 ? -0.337 3.112 18.064 1.00 94.00 93 ASN A CA 1
ATOM 764 C C . ASN A 1 93 ? -1.740 3.494 18.557 1.00 94.00 93 ASN A C 1
ATOM 766 O O . ASN A 1 93 ? -2.127 3.161 19.673 1.00 94.00 93 ASN A O 1
ATOM 770 N N . LYS A 1 94 ? -2.524 4.200 17.735 1.00 93.00 94 LYS A N 1
ATOM 771 C CA . LYS A 1 94 ? -3.916 4.503 18.073 1.00 93.00 94 LYS A CA 1
ATOM 772 C C . LYS A 1 94 ? -4.723 3.212 18.201 1.00 93.00 94 LYS A C 1
ATOM 774 O O . LYS A 1 94 ? -5.383 3.014 19.212 1.00 93.00 94 LYS A O 1
ATOM 779 N N . LEU A 1 95 ? -4.606 2.315 17.220 1.00 91.94 95 LEU A N 1
ATOM 780 C CA . LEU A 1 95 ? -5.290 1.023 17.219 1.00 91.94 95 LEU A CA 1
ATOM 781 C C . LEU A 1 95 ? -4.914 0.179 18.444 1.00 91.94 95 LEU A C 1
ATOM 783 O O . LEU A 1 95 ? -5.817 -0.377 19.075 1.00 91.94 95 LEU A O 1
ATOM 787 N N . SER A 1 96 ? -3.622 0.111 18.811 1.00 90.00 96 SER A N 1
ATOM 788 C CA . SER A 1 96 ? -3.135 -0.633 19.994 1.00 90.00 96 SER A CA 1
ATOM 789 C C . SER A 1 96 ? -3.776 -0.185 21.302 1.00 90.00 96 SER A C 1
ATOM 791 O O . SER A 1 96 ? -3.969 -1.006 22.192 1.00 90.00 96 SER A O 1
ATOM 793 N N . ASN A 1 97 ? -4.147 1.091 21.386 1.00 89.94 97 ASN A N 1
ATOM 794 C CA . ASN A 1 97 ? -4.654 1.714 22.604 1.00 89.94 97 ASN A CA 1
ATOM 795 C C . ASN A 1 97 ? -6.188 1.821 22.650 1.00 89.94 97 ASN A C 1
ATOM 797 O O . ASN A 1 97 ? -6.727 2.329 23.630 1.00 89.94 97 ASN A O 1
ATOM 801 N N . LEU A 1 98 ? -6.904 1.365 21.615 1.00 88.00 98 LEU A N 1
ATOM 802 C CA . LEU A 1 98 ? -8.368 1.304 21.642 1.00 88.00 98 LEU A CA 1
ATOM 803 C C . LEU A 1 98 ? -8.813 0.209 22.611 1.00 88.00 98 LEU A C 1
ATOM 805 O O . LEU A 1 98 ? -8.445 -0.943 22.413 1.00 88.00 98 LEU A O 1
ATOM 809 N N . ASN A 1 99 ? -9.637 0.524 23.606 1.00 79.31 99 ASN A N 1
ATOM 810 C CA . ASN A 1 99 ? -10.234 -0.479 24.495 1.00 79.31 99 ASN A CA 1
ATOM 811 C C . ASN A 1 99 ? -11.696 -0.710 24.099 1.00 79.31 99 ASN A C 1
ATOM 813 O O . ASN A 1 99 ? -11.986 -1.684 23.403 1.00 79.31 99 ASN A O 1
ATOM 817 N N . ASP A 1 100 ? -12.566 0.247 24.420 1.00 78.94 100 ASP A N 1
ATOM 818 C CA . ASP A 1 100 ? -13.986 0.228 24.064 1.00 78.94 100 ASP A CA 1
ATOM 819 C C . ASP A 1 100 ? -14.197 0.905 22.712 1.00 78.94 100 ASP A C 1
ATOM 821 O O . ASP A 1 100 ? -14.439 2.102 22.617 1.00 78.94 100 ASP A O 1
ATOM 825 N N . THR A 1 101 ? -14.030 0.126 21.643 1.00 83.12 101 THR A N 1
ATOM 826 C CA . THR A 1 101 ? -14.136 0.635 20.270 1.00 83.12 101 THR A CA 1
ATOM 827 C C . THR A 1 101 ? -15.585 0.978 19.937 1.00 83.12 101 THR A C 1
ATOM 829 O O . THR A 1 101 ? -16.414 0.077 19.791 1.00 83.12 101 THR A O 1
ATOM 832 N N . GLN A 1 102 ? -15.878 2.268 19.780 1.00 89.81 102 GLN A N 1
ATOM 833 C CA . GLN A 1 102 ? -17.172 2.743 19.298 1.00 89.81 102 GLN A CA 1
ATOM 834 C C . GLN A 1 102 ? -17.208 2.787 17.765 1.00 89.81 102 GLN A C 1
ATOM 836 O O . GLN A 1 102 ? -16.180 2.686 17.086 1.00 89.81 102 GLN A O 1
ATOM 841 N N . LYS A 1 103 ? -18.407 2.947 17.192 1.00 89.38 103 LYS A N 1
ATOM 842 C CA . LYS A 1 103 ? -18.561 3.073 15.733 1.00 89.38 103 LYS A CA 1
ATOM 843 C C . LYS A 1 103 ? -17.796 4.288 15.208 1.00 89.38 103 LYS A C 1
ATOM 845 O O . LYS A 1 103 ? -17.177 4.224 14.151 1.00 89.38 103 LYS A O 1
ATOM 850 N N . GLU A 1 104 ? -17.778 5.366 15.978 1.00 91.44 104 GLU A N 1
ATOM 851 C CA . GLU A 1 104 ? -17.064 6.600 15.682 1.00 91.44 104 GLU A CA 1
ATOM 852 C C . GLU A 1 104 ? -15.548 6.365 15.570 1.00 91.44 104 GLU A C 1
ATOM 854 O O . GLU A 1 104 ? -14.932 6.845 14.615 1.00 91.44 104 GLU A O 1
ATOM 859 N N . ASP A 1 105 ? -14.960 5.563 16.466 1.00 92.44 105 ASP A N 1
ATOM 860 C CA . ASP A 1 105 ? -13.534 5.208 16.429 1.00 92.44 105 ASP A CA 1
ATOM 861 C C . ASP A 1 105 ? -13.180 4.399 15.177 1.00 92.44 105 ASP A C 1
ATOM 863 O O . ASP A 1 105 ? -12.133 4.618 14.554 1.00 92.44 105 ASP A O 1
ATOM 867 N N . ILE A 1 106 ? -14.059 3.465 14.797 1.00 94.00 106 ILE A N 1
ATOM 868 C CA . ILE A 1 106 ? -13.911 2.646 13.589 1.00 94.00 106 ILE A CA 1
ATOM 869 C C . ILE A 1 106 ? -13.908 3.543 12.354 1.00 94.00 106 ILE A C 1
ATOM 871 O O . ILE A 1 106 ? -12.996 3.450 11.526 1.00 94.00 106 ILE A O 1
ATOM 875 N N . GLU A 1 107 ? -14.889 4.440 12.240 1.00 93.81 107 GLU A N 1
ATOM 876 C CA . GLU A 1 107 ? -14.985 5.357 11.105 1.00 93.81 107 GLU A CA 1
ATOM 877 C C . GLU A 1 107 ? -13.811 6.335 11.053 1.00 93.81 107 GLU A C 1
ATOM 879 O O . GLU A 1 107 ? -13.308 6.648 9.970 1.00 93.81 107 GLU A O 1
ATOM 884 N N . GLU A 1 108 ? -13.327 6.812 12.200 1.00 94.50 108 GLU A N 1
ATOM 885 C CA . GLU A 1 108 ? -12.151 7.675 12.247 1.00 94.50 108 GLU A CA 1
ATOM 886 C C . GLU A 1 108 ? -10.895 6.931 11.774 1.00 94.50 108 GLU A C 1
ATOM 888 O O . GLU A 1 108 ? -10.157 7.429 10.917 1.00 94.50 108 GLU A O 1
ATOM 893 N N . CYS A 1 109 ? -10.676 5.706 12.258 1.00 95.69 109 CYS A N 1
ATOM 894 C CA . CYS A 1 109 ? -9.562 4.871 11.816 1.00 95.69 109 CYS A CA 1
ATOM 895 C C . CYS A 1 109 ? -9.652 4.567 10.315 1.00 95.69 109 CYS A C 1
ATOM 897 O O . CYS A 1 109 ? -8.653 4.715 9.604 1.00 95.69 109 CYS A O 1
ATOM 899 N N . ARG A 1 110 ? -10.846 4.233 9.804 1.00 95.94 110 ARG A N 1
ATOM 900 C CA . ARG A 1 110 ? -11.082 4.024 8.368 1.00 95.94 110 ARG A CA 1
ATOM 901 C C . ARG A 1 110 ? -10.745 5.284 7.571 1.00 95.94 110 ARG A C 1
ATOM 903 O O . ARG A 1 110 ? -10.006 5.203 6.589 1.00 95.94 110 ARG A O 1
ATOM 910 N N . LYS A 1 111 ? -11.201 6.464 8.003 1.00 95.12 111 LYS A N 1
ATOM 911 C CA . LYS A 1 111 ? -10.869 7.746 7.352 1.00 95.12 111 LYS A CA 1
ATOM 912 C C . LYS A 1 111 ? -9.359 7.977 7.292 1.00 95.12 111 LYS A C 1
ATOM 914 O O . LYS A 1 111 ? -8.853 8.379 6.243 1.00 95.12 111 LYS A O 1
ATOM 919 N N . ILE A 1 112 ? -8.623 7.692 8.368 1.00 95.94 112 ILE A N 1
ATOM 920 C CA . ILE A 1 112 ? -7.157 7.818 8.388 1.00 95.94 112 ILE A CA 1
ATOM 921 C C . ILE A 1 112 ? -6.513 6.850 7.383 1.00 95.94 112 ILE A C 1
ATOM 923 O O . ILE A 1 112 ? -5.676 7.279 6.587 1.00 95.94 112 ILE A O 1
ATOM 927 N N . MET A 1 113 ? -6.930 5.578 7.356 1.00 97.00 113 MET A N 1
ATOM 928 C CA . MET A 1 113 ? -6.436 4.588 6.385 1.00 97.00 113 MET A CA 1
ATOM 929 C C . MET A 1 113 ? -6.659 5.059 4.942 1.00 97.00 113 MET A C 1
ATOM 931 O O . MET A 1 113 ? -5.720 5.099 4.144 1.00 97.00 113 MET A O 1
ATOM 935 N N . LEU A 1 114 ? -7.881 5.493 4.622 1.00 96.38 114 LEU A N 1
ATOM 936 C CA . LEU A 1 114 ? -8.246 6.001 3.300 1.00 96.38 114 LEU A CA 1
ATOM 937 C C . LEU A 1 114 ? -7.437 7.253 2.925 1.00 96.38 114 LEU A C 1
ATOM 939 O O . LEU A 1 114 ? -6.994 7.386 1.784 1.00 96.38 114 LEU A O 1
ATOM 943 N N . ASN A 1 115 ? -7.177 8.153 3.877 1.00 95.12 115 ASN A N 1
ATOM 944 C CA . ASN A 1 115 ? -6.341 9.336 3.662 1.00 95.12 115 ASN A CA 1
ATOM 945 C C . ASN A 1 115 ? -4.892 8.982 3.322 1.00 95.12 115 ASN A C 1
ATOM 947 O O . ASN A 1 115 ? -4.302 9.628 2.454 1.00 95.12 115 ASN A O 1
ATOM 951 N N . ILE A 1 116 ? -4.322 7.965 3.971 1.00 96.25 116 ILE A N 1
ATOM 952 C CA . ILE A 1 116 ? -2.974 7.484 3.655 1.00 96.25 116 ILE A CA 1
ATOM 953 C C . ILE A 1 116 ? -2.955 6.873 2.248 1.00 96.25 116 ILE A C 1
ATOM 955 O O . ILE A 1 116 ? -2.112 7.250 1.437 1.00 96.25 116 ILE A O 1
ATOM 959 N N . ILE A 1 117 ? -3.915 5.996 1.926 1.00 96.44 117 ILE A N 1
ATOM 960 C CA . ILE A 1 117 ? -3.995 5.294 0.629 1.00 96.44 117 ILE A CA 1
ATOM 961 C C . ILE A 1 117 ? -4.144 6.263 -0.556 1.00 96.44 117 ILE A C 1
ATOM 963 O O . ILE A 1 117 ? -3.667 5.996 -1.663 1.00 96.44 117 ILE A O 1
ATOM 967 N N . ARG A 1 118 ? -4.773 7.423 -0.350 1.00 93.19 118 ARG A N 1
ATOM 968 C CA . ARG A 1 118 ? -4.900 8.450 -1.395 1.00 93.19 118 ARG A CA 1
ATOM 969 C C . ARG A 1 118 ? -3.571 9.103 -1.782 1.00 93.19 118 ARG A 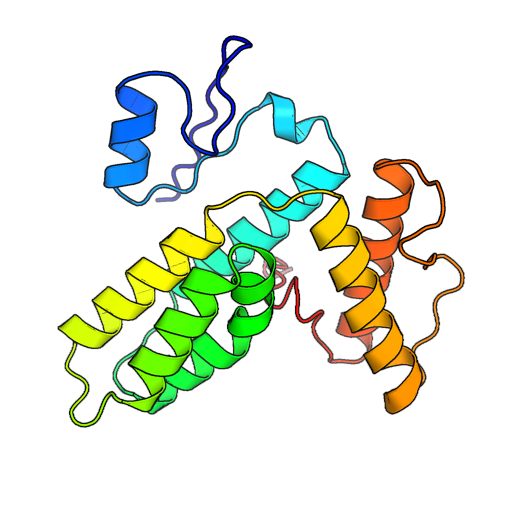C 1
ATOM 971 O O . ARG A 1 118 ? -3.480 9.659 -2.875 1.00 93.19 118 ARG A O 1
ATOM 978 N N . ARG A 1 119 ? -2.532 9.022 -0.945 1.00 91.94 119 ARG A N 1
ATOM 979 C CA . ARG A 1 119 ? -1.232 9.638 -1.238 1.00 91.94 119 ARG A CA 1
ATOM 980 C C . ARG A 1 119 ? -0.479 8.838 -2.305 1.00 91.94 119 ARG A C 1
ATOM 982 O O . ARG A 1 119 ? -0.425 7.614 -2.204 1.00 91.94 119 ARG A O 1
ATOM 989 N N . PRO A 1 120 ? 0.112 9.493 -3.317 1.00 93.25 120 PRO A N 1
ATOM 990 C CA . PRO A 1 120 ? 0.951 8.803 -4.287 1.00 93.25 120 PRO A CA 1
ATOM 991 C C . PRO A 1 120 ? 2.243 8.310 -3.629 1.00 93.25 120 PRO A C 1
ATOM 993 O O . PRO A 1 120 ? 2.802 8.980 -2.754 1.00 93.25 120 PRO A O 1
ATOM 996 N N . SER A 1 121 ? 2.741 7.158 -4.078 1.00 94.88 121 SER A N 1
ATOM 997 C CA . SER A 1 121 ? 4.098 6.731 -3.727 1.00 94.88 121 SER A CA 1
ATOM 998 C C . SER A 1 121 ? 5.134 7.456 -4.592 1.00 94.88 121 SER A C 1
ATOM 1000 O O . SER A 1 121 ? 4.809 8.208 -5.513 1.00 94.88 121 SER A O 1
ATOM 1002 N N . ASN A 1 122 ? 6.409 7.229 -4.297 1.00 93.38 122 ASN A N 1
ATOM 1003 C CA . ASN A 1 122 ? 7.518 7.712 -5.112 1.00 93.38 122 ASN A CA 1
ATOM 1004 C C . ASN A 1 122 ? 8.422 6.550 -5.535 1.00 93.38 122 ASN A C 1
ATOM 1006 O O . ASN A 1 122 ? 8.403 5.478 -4.933 1.00 93.38 122 ASN A O 1
ATOM 1010 N N . LEU A 1 123 ? 9.235 6.773 -6.568 1.00 93.44 123 LEU A N 1
ATOM 1011 C CA . LEU A 1 123 ? 10.064 5.723 -7.167 1.00 93.44 123 LEU A CA 1
ATOM 1012 C C . LEU A 1 123 ? 11.017 5.066 -6.164 1.00 93.44 123 LEU A C 1
ATOM 1014 O O . LEU A 1 123 ? 11.167 3.848 -6.181 1.00 93.44 123 LEU A O 1
ATOM 1018 N N . SER A 1 124 ? 11.637 5.853 -5.281 1.00 93.00 124 SER A N 1
ATOM 1019 C CA . SER A 1 124 ? 12.562 5.334 -4.268 1.00 93.00 124 SER A CA 1
ATOM 1020 C C . SER A 1 124 ? 11.853 4.368 -3.315 1.00 93.00 124 SER A C 1
ATOM 1022 O O . SER A 1 124 ? 12.329 3.253 -3.097 1.00 93.00 124 SER A O 1
ATOM 1024 N N . ARG A 1 125 ? 10.667 4.746 -2.822 1.00 94.94 125 ARG A N 1
ATOM 1025 C CA . ARG A 1 125 ? 9.857 3.891 -1.948 1.00 94.94 125 ARG A CA 1
ATOM 1026 C C . ARG A 1 125 ? 9.386 2.635 -2.665 1.00 94.94 125 ARG A C 1
ATOM 1028 O O . ARG A 1 125 ? 9.540 1.555 -2.108 1.00 94.94 125 ARG A O 1
ATOM 1035 N N . ILE A 1 126 ? 8.895 2.757 -3.898 1.00 95.69 126 ILE A N 1
ATOM 1036 C CA . ILE A 1 126 ? 8.438 1.600 -4.678 1.00 95.69 126 ILE A CA 1
ATOM 1037 C C . ILE A 1 126 ? 9.580 0.594 -4.876 1.00 95.69 126 ILE A C 1
ATOM 1039 O O . ILE A 1 126 ? 9.395 -0.592 -4.612 1.00 95.69 126 ILE A O 1
ATOM 1043 N N . LYS A 1 127 ? 10.777 1.053 -5.267 1.00 95.31 127 LYS A N 1
ATOM 1044 C CA . LYS A 1 127 ? 11.959 0.186 -5.417 1.00 95.31 127 LYS A CA 1
ATOM 1045 C C . LYS A 1 127 ? 12.340 -0.502 -4.105 1.00 95.31 127 LYS A C 1
ATOM 1047 O O . LYS A 1 127 ? 12.556 -1.712 -4.085 1.00 95.31 127 LYS A O 1
ATOM 1052 N N . ALA A 1 128 ? 12.396 0.253 -3.008 1.00 94.69 128 ALA A N 1
ATOM 1053 C CA . ALA A 1 128 ? 12.741 -0.289 -1.696 1.00 94.69 128 ALA A CA 1
ATOM 1054 C C . ALA A 1 128 ? 11.730 -1.349 -1.229 1.00 94.69 128 ALA A C 1
ATOM 1056 O O . ALA A 1 128 ? 12.114 -2.403 -0.722 1.00 94.69 128 ALA A O 1
ATOM 1057 N N . TRP A 1 129 ? 10.434 -1.101 -1.432 1.00 95.12 129 TRP A N 1
ATOM 1058 C CA . TRP A 1 129 ? 9.379 -2.032 -1.042 1.00 95.12 129 TRP A CA 1
ATOM 1059 C C . TRP A 1 129 ? 9.290 -3.254 -1.947 1.00 95.12 129 TRP A C 1
ATOM 1061 O O . TRP A 1 129 ? 9.065 -4.348 -1.427 1.00 95.12 129 TRP A O 1
ATOM 1071 N N . LEU A 1 130 ? 9.517 -3.107 -3.254 1.00 95.44 130 LEU A N 1
ATOM 1072 C CA . LEU A 1 130 ? 9.687 -4.239 -4.165 1.00 95.44 130 LEU A CA 1
ATOM 1073 C C . LEU A 1 130 ? 10.787 -5.164 -3.647 1.00 95.44 130 LEU A C 1
ATOM 1075 O O . LEU A 1 130 ? 10.532 -6.340 -3.404 1.00 95.44 130 LEU A O 1
ATOM 1079 N N . TRP A 1 131 ? 11.978 -4.616 -3.401 1.00 95.81 131 TRP A N 1
ATOM 1080 C CA . TRP A 1 131 ? 13.118 -5.402 -2.944 1.00 95.81 131 TRP A CA 1
ATOM 1081 C C . TRP A 1 131 ? 12.879 -6.059 -1.588 1.00 95.81 131 TRP A C 1
ATOM 1083 O O . TRP A 1 131 ? 13.175 -7.239 -1.413 1.00 95.81 131 TRP A O 1
ATOM 1093 N N . LYS A 1 132 ? 12.286 -5.328 -0.637 1.00 94.38 132 LYS A N 1
ATOM 1094 C CA . LYS A 1 132 ? 11.945 -5.857 0.689 1.00 94.38 132 LYS A CA 1
ATOM 1095 C C . LYS A 1 132 ? 10.990 -7.047 0.597 1.00 94.38 132 LYS A C 1
ATOM 1097 O O . LYS A 1 132 ? 11.224 -8.066 1.243 1.00 94.38 132 LYS A O 1
ATOM 1102 N N . ASN A 1 133 ? 9.919 -6.921 -0.189 1.00 93.50 133 ASN A N 1
ATOM 1103 C CA . ASN A 1 133 ? 8.958 -8.008 -0.372 1.00 93.50 133 ASN A CA 1
ATOM 1104 C C . ASN A 1 133 ? 9.602 -9.185 -1.105 1.00 93.50 133 ASN A C 1
ATOM 1106 O O . ASN A 1 133 ? 9.504 -10.316 -0.637 1.00 93.50 133 ASN A O 1
ATOM 1110 N N . TYR A 1 134 ? 10.289 -8.917 -2.216 1.00 95.31 134 TYR A N 1
ATOM 1111 C CA . TYR A 1 134 ? 10.970 -9.948 -2.989 1.00 95.31 134 TYR A CA 1
ATOM 1112 C C . TYR A 1 134 ? 11.968 -10.731 -2.133 1.00 95.31 134 TYR A C 1
ATOM 1114 O O . TYR A 1 134 ? 11.883 -11.950 -2.068 1.00 95.31 134 TYR A O 1
ATOM 1122 N N . SER A 1 135 ? 12.836 -10.043 -1.389 1.00 94.50 135 SER A N 1
ATOM 1123 C CA . SER A 1 135 ? 13.828 -10.672 -0.507 1.00 94.50 135 SER A CA 1
ATOM 1124 C C . SER A 1 135 ? 13.185 -11.565 0.555 1.00 94.50 135 SER A C 1
ATOM 1126 O O . SER A 1 135 ? 13.688 -12.652 0.834 1.00 94.50 135 SER A O 1
ATOM 1128 N N . TYR A 1 136 ? 12.061 -11.134 1.140 1.00 94.50 136 TYR A N 1
ATOM 1129 C CA . TYR A 1 136 ? 11.313 -11.944 2.101 1.00 94.50 136 TYR A CA 1
ATOM 1130 C C . TYR A 1 136 ? 10.787 -13.233 1.456 1.00 94.50 136 TYR A C 1
ATOM 1132 O O . TYR A 1 136 ? 11.038 -14.327 1.961 1.00 94.50 136 TYR A O 1
ATOM 1140 N N . TYR A 1 137 ? 10.094 -13.117 0.324 1.00 93.12 137 TYR A N 1
ATOM 1141 C CA . TYR A 1 137 ? 9.495 -14.267 -0.352 1.00 93.12 137 TYR A CA 1
ATOM 1142 C C . TYR A 1 137 ? 10.537 -15.207 -0.957 1.00 93.12 137 TYR A C 1
ATOM 1144 O O . TYR A 1 137 ? 10.398 -16.424 -0.854 1.00 93.12 137 TYR A O 1
ATOM 1152 N N . ARG A 1 138 ? 11.634 -14.666 -1.481 1.00 94.00 138 ARG A N 1
ATOM 1153 C CA . ARG A 1 138 ? 12.790 -15.448 -1.908 1.00 94.00 138 ARG A CA 1
ATOM 1154 C C . ARG A 1 138 ? 13.355 -16.276 -0.760 1.00 94.00 138 ARG A C 1
ATOM 1156 O O . ARG A 1 138 ? 13.463 -17.490 -0.874 1.00 94.00 138 ARG A O 1
ATOM 1163 N N . LYS A 1 139 ? 13.651 -15.634 0.375 1.00 93.50 139 LYS A N 1
ATOM 1164 C CA . LYS A 1 139 ? 14.285 -16.287 1.528 1.00 93.50 139 LYS A CA 1
ATOM 1165 C C . LYS A 1 139 ? 13.396 -17.334 2.199 1.00 93.50 139 LYS A C 1
ATOM 1167 O O . LYS A 1 139 ? 13.884 -18.394 2.567 1.00 93.50 139 LYS A O 1
ATOM 1172 N N . TYR A 1 140 ? 12.121 -17.018 2.422 1.00 92.31 140 TYR A N 1
ATOM 1173 C CA . TYR A 1 140 ? 11.249 -17.843 3.265 1.00 92.31 140 TYR A CA 1
ATOM 1174 C C . TYR A 1 140 ? 10.301 -18.747 2.482 1.00 92.31 140 TYR A C 1
ATOM 1176 O O . TYR A 1 140 ? 9.770 -19.693 3.061 1.00 92.31 140 TYR A O 1
ATOM 1184 N N . LYS A 1 141 ? 10.049 -18.447 1.203 1.00 90.00 141 LYS A N 1
ATOM 1185 C CA . LYS A 1 141 ? 9.094 -19.175 0.356 1.00 90.00 141 LYS A CA 1
ATOM 1186 C C . LYS A 1 141 ? 9.721 -19.747 -0.919 1.00 90.00 141 LYS A C 1
ATOM 1188 O O . LYS A 1 141 ? 9.020 -20.422 -1.657 1.00 90.00 141 LYS A O 1
ATOM 1193 N N . GLY A 1 142 ? 11.012 -19.507 -1.171 1.00 89.62 142 GLY A N 1
ATOM 1194 C CA . GLY A 1 142 ? 11.709 -20.017 -2.358 1.00 89.62 142 GLY A CA 1
ATOM 1195 C C . GLY A 1 142 ? 11.263 -19.364 -3.670 1.00 89.62 142 GLY A C 1
ATOM 1196 O O . GLY A 1 142 ? 11.484 -19.923 -4.740 1.00 89.62 142 GLY A O 1
ATOM 1197 N N . ILE A 1 143 ? 10.616 -18.196 -3.605 1.00 90.44 143 ILE A N 1
ATOM 1198 C CA . ILE A 1 143 ? 10.101 -17.498 -4.786 1.00 90.44 143 ILE A CA 1
ATOM 1199 C C . ILE A 1 143 ? 11.229 -16.710 -5.438 1.00 90.44 143 ILE A C 1
ATOM 1201 O O . ILE A 1 143 ? 11.664 -15.687 -4.908 1.00 90.44 143 ILE A O 1
ATOM 1205 N N . GLU A 1 144 ? 11.667 -17.157 -6.609 1.00 89.50 144 GLU A N 1
ATOM 1206 C CA . GLU A 1 144 ? 12.707 -16.487 -7.387 1.00 89.50 144 GLU A CA 1
ATOM 1207 C C . GLU A 1 144 ? 12.166 -15.942 -8.709 1.00 89.50 144 GLU A C 1
ATOM 1209 O O . GLU A 1 144 ? 11.354 -16.573 -9.390 1.00 89.50 144 GLU A O 1
ATOM 1214 N N . LEU A 1 145 ? 12.617 -14.734 -9.048 1.00 89.06 145 LEU A N 1
ATOM 1215 C CA . LEU A 1 145 ? 12.343 -14.059 -10.310 1.00 89.06 145 LEU A CA 1
ATOM 1216 C C . LEU A 1 145 ? 13.625 -13.370 -10.778 1.00 89.06 145 LEU A C 1
ATOM 1218 O O . LEU A 1 145 ? 14.127 -12.459 -10.122 1.00 89.06 145 LEU A O 1
ATOM 1222 N N . ASP A 1 146 ? 14.114 -13.793 -11.936 1.00 87.88 1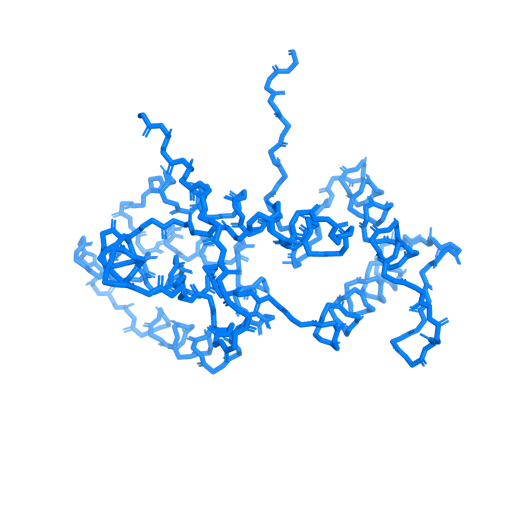46 ASP A N 1
ATOM 1223 C CA . ASP A 1 146 ? 15.312 -13.285 -12.614 1.00 87.88 146 ASP A CA 1
ATOM 1224 C C . ASP A 1 146 ? 15.248 -11.783 -12.928 1.00 87.88 146 ASP A C 1
ATOM 1226 O O . ASP A 1 146 ? 16.257 -11.083 -12.903 1.00 87.88 146 ASP A O 1
ATOM 1230 N N . ILE A 1 147 ? 14.047 -11.274 -13.195 1.00 90.38 147 ILE A N 1
ATOM 1231 C CA . ILE A 1 147 ? 13.832 -9.877 -13.565 1.00 90.38 147 ILE A CA 1
ATOM 1232 C C . ILE A 1 147 ? 14.012 -8.901 -12.393 1.00 90.38 147 ILE A C 1
ATOM 1234 O O . ILE A 1 147 ? 14.232 -7.716 -12.632 1.00 90.38 147 ILE A O 1
ATOM 1238 N N . VAL A 1 148 ? 13.886 -9.345 -11.134 1.00 90.38 148 VAL A N 1
ATOM 1239 C CA . VAL A 1 148 ? 13.859 -8.421 -9.990 1.00 90.38 148 VAL A CA 1
ATOM 1240 C C . VAL A 1 148 ? 15.267 -7.942 -9.650 1.00 90.38 148 VAL A C 1
ATOM 1242 O O . VAL A 1 148 ? 16.095 -8.692 -9.141 1.00 90.38 148 VAL A O 1
ATOM 1245 N N . LYS A 1 149 ? 15.495 -6.650 -9.883 1.00 89.12 149 LYS A N 1
ATOM 1246 C CA . LYS A 1 149 ? 16.768 -5.964 -9.650 1.00 89.12 149 LYS A CA 1
ATOM 1247 C C . LYS A 1 149 ? 16.854 -5.306 -8.275 1.00 89.12 149 LYS A C 1
ATOM 1249 O O . LYS A 1 149 ? 15.831 -4.901 -7.702 1.00 89.12 149 LYS A O 1
ATOM 1254 N N . GLU A 1 150 ? 18.076 -5.096 -7.790 1.00 88.81 150 GLU A N 1
ATOM 1255 C CA . GLU A 1 150 ? 18.327 -4.371 -6.544 1.00 88.81 150 GLU A CA 1
ATOM 1256 C C . GLU A 1 150 ? 17.832 -2.915 -6.640 1.00 88.81 150 GLU A C 1
ATOM 1258 O O . GLU A 1 150 ? 17.725 -2.355 -7.735 1.00 88.81 150 GLU A O 1
ATOM 1263 N N . PRO A 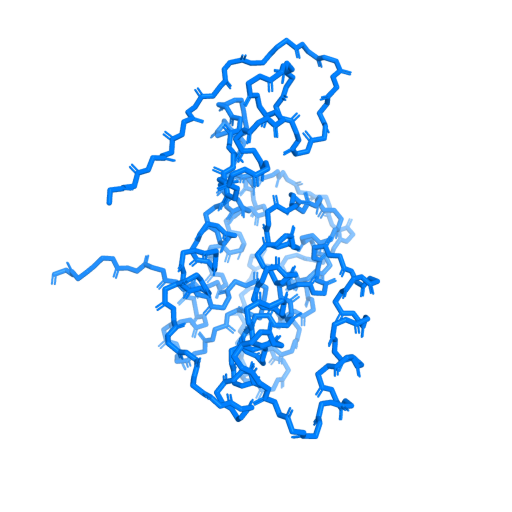1 151 ? 17.489 -2.242 -5.526 1.00 87.38 151 PRO A N 1
ATOM 1264 C CA . PRO A 1 151 ? 16.984 -0.866 -5.564 1.00 87.38 151 PRO A CA 1
ATOM 1265 C C . PRO A 1 151 ? 17.947 0.143 -6.205 1.00 87.38 151 PRO A C 1
ATOM 1267 O O . PRO A 1 151 ? 17.499 1.123 -6.810 1.00 87.38 151 PRO A O 1
ATOM 1270 N N . THR A 1 152 ? 19.250 -0.092 -6.056 1.00 88.00 152 THR A N 1
ATOM 1271 C CA . THR A 1 152 ? 20.348 0.724 -6.590 1.00 88.00 152 THR A CA 1
ATOM 1272 C C . THR A 1 152 ? 20.524 0.566 -8.095 1.00 88.00 152 THR A C 1
ATOM 1274 O O . THR A 1 152 ? 21.044 1.477 -8.738 1.00 88.00 152 THR A O 1
ATOM 1277 N N . ASP A 1 153 ? 20.025 -0.525 -8.677 1.00 88.06 153 ASP A N 1
ATOM 1278 C CA . ASP A 1 153 ? 20.173 -0.789 -10.101 1.00 88.06 153 ASP A CA 1
ATOM 1279 C C . ASP A 1 153 ? 19.381 0.211 -10.948 1.00 88.06 153 ASP A C 1
ATOM 1281 O O . ASP A 1 153 ? 18.184 0.488 -10.733 1.00 88.06 153 ASP A O 1
ATOM 1285 N N . LEU A 1 154 ? 20.058 0.729 -11.973 1.00 88.12 154 LEU A N 1
ATOM 1286 C CA . LEU A 1 154 ? 19.457 1.595 -12.974 1.00 88.12 154 LEU A CA 1
ATOM 1287 C C . LEU A 1 154 ? 18.505 0.784 -13.857 1.00 88.12 154 LEU A C 1
ATOM 1289 O O . LEU A 1 154 ? 18.860 -0.232 -14.456 1.00 88.12 154 LEU A O 1
ATOM 1293 N N . ARG A 1 155 ? 17.259 1.251 -13.932 1.00 91.25 155 ARG A N 1
ATOM 1294 C CA . ARG A 1 155 ? 16.203 0.664 -14.757 1.00 91.25 155 ARG A CA 1
ATOM 1295 C C . ARG A 1 155 ? 15.140 1.694 -15.091 1.00 91.25 155 ARG A C 1
ATOM 1297 O O . ARG A 1 155 ? 14.919 2.633 -14.325 1.00 91.25 155 ARG A O 1
ATOM 1304 N N . SER A 1 156 ? 14.485 1.503 -16.232 1.00 93.25 156 SER A N 1
ATOM 1305 C CA . SER A 1 156 ? 13.379 2.355 -16.657 1.00 93.25 156 SER A CA 1
ATOM 1306 C C . SER A 1 156 ? 12.131 2.116 -15.800 1.00 93.25 156 SER A C 1
ATOM 1308 O O . SER A 1 156 ? 11.964 1.066 -15.174 1.00 93.25 156 SER A O 1
ATOM 1310 N N . ASN A 1 157 ? 11.214 3.085 -15.811 1.00 92.44 157 ASN A N 1
ATOM 1311 C CA . ASN A 1 157 ? 9.913 2.951 -15.151 1.00 92.44 157 ASN A CA 1
ATOM 1312 C C . ASN A 1 157 ? 9.077 1.796 -15.724 1.00 92.44 157 ASN A C 1
ATOM 1314 O O . ASN A 1 157 ? 8.259 1.230 -15.004 1.00 92.44 157 ASN A O 1
ATOM 1318 N N . THR A 1 158 ? 9.281 1.450 -16.997 1.00 94.38 158 THR A N 1
ATOM 1319 C CA . THR A 1 158 ? 8.616 0.317 -17.649 1.00 94.38 158 THR A CA 1
ATOM 1320 C C . THR A 1 158 ? 9.101 -1.005 -17.066 1.00 94.38 158 THR A C 1
ATOM 1322 O O . THR A 1 158 ? 8.282 -1.783 -16.594 1.00 94.38 158 THR A O 1
ATOM 1325 N N . ILE A 1 159 ? 10.422 -1.201 -16.975 1.00 94.75 159 ILE A N 1
ATOM 1326 C CA . ILE A 1 159 ? 11.014 -2.417 -16.394 1.00 94.75 159 ILE A CA 1
ATOM 1327 C C . ILE A 1 159 ? 10.601 -2.566 -14.925 1.00 94.75 159 ILE A C 1
ATOM 1329 O O . ILE A 1 159 ? 10.185 -3.639 -14.506 1.00 94.75 159 ILE A O 1
ATOM 1333 N N . LEU A 1 160 ? 10.639 -1.481 -14.143 1.00 95.88 160 LEU A N 1
ATOM 1334 C CA . LEU A 1 160 ? 10.196 -1.527 -12.746 1.00 95.88 160 LEU A CA 1
ATOM 1335 C C . LEU A 1 160 ? 8.711 -1.917 -12.621 1.00 95.88 160 LEU A C 1
ATOM 1337 O O . LEU A 1 160 ? 8.351 -2.685 -11.731 1.00 95.88 160 LEU A O 1
ATOM 1341 N N . ALA A 1 161 ? 7.843 -1.406 -13.498 1.00 95.50 161 ALA A N 1
ATOM 1342 C CA . ALA A 1 161 ? 6.434 -1.794 -13.509 1.00 95.50 161 ALA A CA 1
ATOM 1343 C C . ALA A 1 161 ? 6.254 -3.278 -13.876 1.00 95.50 161 ALA A C 1
ATOM 1345 O O . ALA A 1 161 ? 5.435 -3.963 -13.265 1.00 95.50 161 ALA A O 1
ATOM 1346 N N . GLU A 1 162 ? 7.036 -3.792 -14.826 1.00 95.56 162 GLU A N 1
ATOM 1347 C CA . GLU A 1 162 ? 7.035 -5.210 -15.201 1.00 95.56 162 GLU A CA 1
ATOM 1348 C C . GLU A 1 162 ? 7.511 -6.118 -14.061 1.00 95.56 162 GLU A C 1
ATOM 1350 O O . GLU A 1 162 ? 6.868 -7.135 -13.799 1.00 95.56 162 GLU A O 1
ATOM 1355 N N . GLU A 1 163 ? 8.580 -5.744 -13.349 1.00 95.38 163 GLU A N 1
ATOM 1356 C CA . GLU A 1 163 ? 9.061 -6.448 -12.150 1.00 95.38 163 GLU A CA 1
ATOM 1357 C C . GLU A 1 163 ? 7.943 -6.592 -11.109 1.00 95.38 163 GLU A C 1
ATOM 1359 O O . GLU A 1 163 ? 7.689 -7.688 -10.606 1.00 95.38 163 GLU A O 1
ATOM 1364 N N . LEU A 1 164 ? 7.237 -5.493 -10.824 1.00 96.06 164 LEU A N 1
ATOM 1365 C CA . LEU A 1 164 ? 6.142 -5.464 -9.855 1.00 96.06 164 LEU A CA 1
ATOM 1366 C C . LEU A 1 164 ? 4.976 -6.351 -10.288 1.00 96.06 164 LEU A C 1
ATOM 1368 O O . LEU A 1 164 ? 4.494 -7.152 -9.492 1.00 96.06 164 LEU A O 1
ATOM 1372 N N . ILE A 1 165 ? 4.547 -6.250 -11.547 1.00 94.38 165 ILE A N 1
ATOM 1373 C CA . ILE A 1 165 ? 3.436 -7.051 -12.078 1.00 94.38 165 ILE A CA 1
ATOM 1374 C C . ILE A 1 165 ? 3.793 -8.543 -12.081 1.00 94.38 165 ILE A C 1
ATOM 1376 O O . ILE A 1 165 ? 2.965 -9.376 -11.704 1.00 94.38 165 ILE A O 1
ATOM 1380 N N . LYS A 1 166 ? 5.016 -8.905 -12.487 1.00 94.56 166 LYS A N 1
ATOM 1381 C CA . LYS A 1 166 ? 5.476 -10.300 -12.481 1.00 94.56 166 LYS A CA 1
ATOM 1382 C C . LYS A 1 166 ? 5.538 -10.859 -11.064 1.00 94.56 166 LYS A C 1
ATOM 1384 O O . LYS A 1 166 ? 5.037 -11.961 -10.843 1.00 94.56 166 LYS A O 1
ATOM 1389 N N . LEU A 1 167 ? 6.070 -10.095 -10.109 1.00 94.44 167 LEU A N 1
ATOM 1390 C CA . LEU A 1 167 ? 6.097 -10.505 -8.707 1.00 94.44 167 LEU A CA 1
ATOM 1391 C C . LEU A 1 167 ? 4.685 -10.664 -8.138 1.00 94.44 167 LEU A C 1
ATOM 1393 O O . LEU A 1 167 ? 4.395 -11.692 -7.538 1.00 94.44 167 LEU A O 1
ATOM 1397 N N . GLU A 1 168 ? 3.786 -9.705 -8.362 1.00 94.12 168 GLU A N 1
ATOM 1398 C CA . GLU A 1 168 ? 2.390 -9.806 -7.916 1.00 94.12 168 GLU A CA 1
ATOM 1399 C C . GLU A 1 168 ? 1.694 -11.052 -8.460 1.00 94.12 168 GLU A C 1
ATOM 1401 O O . GLU A 1 168 ? 1.035 -11.766 -7.708 1.00 94.12 168 GLU A O 1
ATOM 1406 N N . ASN A 1 169 ? 1.850 -11.333 -9.756 1.00 92.19 169 ASN A N 1
ATOM 1407 C CA . ASN A 1 169 ? 1.241 -12.504 -10.378 1.00 92.19 169 ASN A CA 1
ATOM 1408 C C . ASN A 1 169 ? 1.833 -13.810 -9.840 1.00 92.19 169 ASN A C 1
ATOM 1410 O O . ASN A 1 169 ? 1.086 -14.752 -9.584 1.00 92.19 169 ASN A O 1
ATOM 1414 N N . LYS A 1 170 ? 3.156 -13.863 -9.649 1.00 93.06 170 LYS A N 1
ATOM 1415 C CA . LYS A 1 170 ? 3.844 -15.031 -9.090 1.00 93.06 170 LYS A CA 1
ATOM 1416 C C . LYS A 1 170 ? 3.387 -15.309 -7.660 1.00 93.06 170 LYS A C 1
ATOM 1418 O O . LYS A 1 170 ? 2.977 -16.428 -7.378 1.00 93.06 170 LYS A O 1
ATOM 1423 N N . LEU A 1 171 ? 3.379 -14.286 -6.801 1.00 92.31 171 LEU A N 1
ATOM 1424 C CA . LEU A 1 171 ? 2.894 -14.394 -5.423 1.00 92.31 171 LEU A CA 1
ATOM 1425 C C . LEU A 1 171 ? 1.443 -14.865 -5.382 1.00 92.31 171 LEU A C 1
ATOM 1427 O O . LEU A 1 171 ? 1.132 -15.814 -4.670 1.00 92.31 171 LEU A O 1
ATOM 1431 N N . TYR A 1 172 ? 0.581 -14.258 -6.196 1.00 90.00 172 TYR A N 1
ATOM 1432 C CA . TYR A 1 172 ? -0.831 -14.617 -6.251 1.00 90.00 172 TYR A CA 1
ATOM 1433 C C . TYR A 1 172 ? -1.056 -16.079 -6.646 1.00 90.00 172 TYR A C 1
ATOM 1435 O O . TYR A 1 172 ? -1.846 -16.772 -6.010 1.00 90.00 172 TYR A O 1
ATOM 1443 N N . ASN A 1 173 ? -0.350 -16.563 -7.672 1.00 90.19 173 ASN A N 1
ATOM 1444 C CA . ASN A 1 173 ? -0.467 -17.950 -8.128 1.00 90.19 173 ASN A CA 1
ATOM 1445 C C . ASN A 1 173 ? -0.028 -18.962 -7.058 1.00 90.19 173 ASN A C 1
ATOM 1447 O O . ASN A 1 173 ? -0.452 -20.111 -7.095 1.00 90.19 173 ASN A O 1
ATOM 1451 N N . GLU A 1 174 ? 0.794 -18.533 -6.103 1.00 90.12 174 GLU A N 1
ATOM 1452 C CA . GLU A 1 174 ? 1.240 -19.338 -4.966 1.00 90.12 174 GLU A CA 1
ATOM 1453 C C . GLU A 1 174 ? 0.409 -19.101 -3.692 1.00 90.12 174 GLU A C 1
ATOM 1455 O O . GLU A 1 174 ? 0.750 -19.600 -2.622 1.00 90.12 174 GLU A O 1
ATOM 1460 N N . GLY A 1 175 ? -0.696 -18.352 -3.792 1.00 88.94 175 GLY A N 1
ATOM 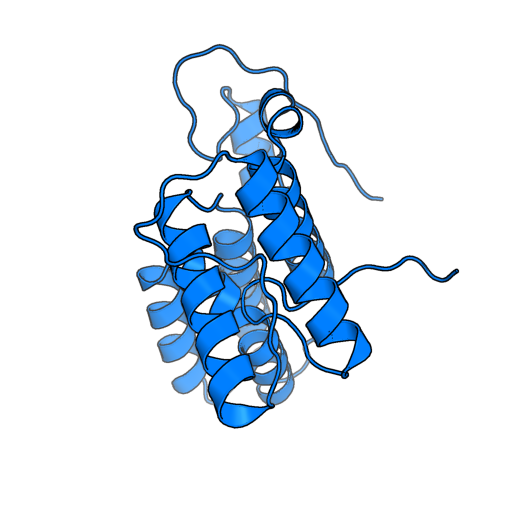1461 C CA . GLY A 1 175 ? -1.597 -18.068 -2.672 1.00 88.94 175 GLY A CA 1
ATOM 1462 C C . GLY A 1 175 ? -1.117 -16.955 -1.736 1.00 88.94 175 GLY A C 1
ATOM 1463 O O . GLY A 1 175 ? -1.649 -16.805 -0.636 1.00 88.94 175 GLY A O 1
ATOM 1464 N N . TYR A 1 176 ? -0.129 -16.163 -2.153 1.00 90.25 176 TYR A N 1
ATOM 1465 C CA . TYR A 1 176 ? 0.410 -15.034 -1.398 1.00 90.25 176 TYR A CA 1
ATOM 1466 C C . TYR A 1 176 ? -0.024 -13.689 -1.989 1.00 90.25 176 TYR A C 1
ATOM 1468 O O . TYR A 1 176 ? -0.323 -13.560 -3.175 1.00 90.25 176 TYR A O 1
ATOM 1476 N N . SER A 1 177 ? 0.027 -12.644 -1.164 1.00 88.25 177 SER A N 1
ATOM 1477 C CA . SER A 1 177 ? -0.174 -11.263 -1.607 1.00 88.25 177 SER A CA 1
ATOM 1478 C C . SER A 1 177 ? 1.107 -10.453 -1.451 1.00 88.25 177 SER A C 1
ATOM 1480 O O . SER A 1 177 ? 1.840 -10.588 -0.466 1.00 88.25 177 SER A O 1
ATOM 1482 N N . LEU A 1 178 ? 1.364 -9.553 -2.400 1.00 89.94 178 LEU A N 1
ATOM 1483 C CA . LEU A 1 178 ? 2.428 -8.567 -2.247 1.00 89.94 178 LEU A CA 1
ATOM 1484 C C . LEU A 1 178 ? 2.050 -7.612 -1.107 1.00 89.94 178 LEU A C 1
ATOM 1486 O O . LEU A 1 178 ? 0.991 -6.996 -1.155 1.00 89.94 178 LEU A O 1
ATOM 1490 N N . GLY A 1 179 ? 2.901 -7.437 -0.093 1.00 87.88 179 GLY A N 1
ATOM 1491 C CA . GLY A 1 179 ? 2.551 -6.624 1.080 1.00 87.88 179 GLY A CA 1
ATOM 1492 C C . GLY A 1 179 ? 2.249 -5.159 0.741 1.00 87.88 179 GLY A C 1
ATOM 1493 O O . GLY A 1 179 ? 1.390 -4.538 1.361 1.00 87.88 179 GLY A O 1
ATOM 1494 N N . SER A 1 180 ? 2.913 -4.612 -0.280 1.00 90.31 180 SER A N 1
ATOM 1495 C CA . SER A 1 180 ? 2.654 -3.269 -0.815 1.00 90.31 180 SER A CA 1
ATOM 1496 C C . SER A 1 180 ? 1.520 -3.215 -1.851 1.00 90.31 180 SER A C 1
ATOM 1498 O O . SER A 1 180 ? 1.143 -2.129 -2.283 1.00 90.31 180 SER A O 1
ATOM 1500 N N . SER A 1 181 ? 0.946 -4.348 -2.253 1.00 92.25 181 SER A N 1
ATOM 1501 C CA . SER A 1 181 ? -0.258 -4.420 -3.091 1.00 92.25 181 SER A CA 1
ATOM 1502 C C . SER A 1 181 ? -1.153 -5.581 -2.630 1.00 92.25 181 SER A C 1
ATOM 1504 O O . SER A 1 181 ? -1.289 -6.586 -3.334 1.00 92.25 181 SER A O 1
ATOM 1506 N N . PRO A 1 182 ? -1.741 -5.476 -1.422 1.00 89.19 182 PRO A N 1
ATOM 1507 C CA . PRO A 1 182 ? -2.396 -6.607 -0.767 1.00 89.19 182 PRO A CA 1
ATOM 1508 C C . PRO A 1 182 ? -3.761 -6.955 -1.372 1.00 89.19 182 PRO A C 1
ATOM 1510 O O . PRO A 1 182 ? -4.223 -8.084 -1.226 1.00 89.19 182 PRO A O 1
ATOM 1513 N N . ILE A 1 183 ? -4.399 -5.996 -2.055 1.00 90.94 183 ILE A N 1
ATOM 1514 C CA . ILE A 1 183 ? -5.724 -6.144 -2.659 1.00 90.94 183 ILE A CA 1
ATOM 1515 C C . ILE A 1 183 ? -5.595 -6.179 -4.182 1.00 90.94 183 ILE A C 1
ATOM 1517 O O . ILE A 1 183 ? -5.284 -5.174 -4.830 1.00 90.94 183 ILE A O 1
ATOM 1521 N N . LEU A 1 184 ? -5.889 -7.336 -4.769 1.00 83.75 184 LEU A N 1
ATOM 1522 C CA . LEU A 1 184 ? -5.955 -7.519 -6.214 1.00 83.75 184 LEU A CA 1
ATOM 1523 C C . LEU A 1 184 ? -7.417 -7.653 -6.638 1.00 83.75 184 LEU A C 1
ATOM 1525 O O . LEU A 1 184 ? -8.049 -8.677 -6.397 1.00 83.75 184 LEU A O 1
ATOM 1529 N N . TYR A 1 185 ? -7.957 -6.625 -7.296 1.00 71.31 185 TYR A N 1
ATOM 1530 C CA . TYR A 1 185 ? -9.257 -6.739 -7.950 1.00 71.31 185 TYR A CA 1
ATOM 1531 C C . TYR A 1 185 ? -9.092 -7.489 -9.274 1.00 71.31 185 TYR A C 1
ATOM 1533 O O . TYR A 1 185 ? -8.494 -6.978 -10.223 1.00 71.31 185 TYR A O 1
ATOM 1541 N N . ARG A 1 186 ? -9.625 -8.707 -9.343 1.00 63.25 186 ARG A N 1
ATOM 1542 C CA . ARG A 1 186 ? -9.939 -9.377 -10.604 1.00 63.25 186 ARG A CA 1
ATOM 1543 C C . ARG A 1 186 ? -11.457 -9.461 -10.628 1.00 63.25 186 ARG A C 1
ATOM 1545 O O . ARG A 1 186 ? -12.031 -10.121 -9.767 1.00 63.25 186 ARG A O 1
ATOM 1552 N N . GLY A 1 187 ? -12.099 -8.713 -11.530 1.00 52.88 187 GLY A N 1
ATOM 1553 C CA . GLY A 1 187 ? -13.547 -8.813 -11.720 1.00 52.88 187 GLY A CA 1
ATOM 1554 C C . GLY A 1 187 ? -13.930 -10.287 -11.844 1.00 52.88 187 GLY A C 1
ATOM 1555 O O . GLY A 1 187 ? -13.137 -11.059 -12.390 1.00 52.88 187 GLY A O 1
ATOM 1556 N N . LYS A 1 188 ? -15.081 -10.683 -11.280 1.00 42.41 188 LYS A N 1
ATOM 1557 C CA . LYS A 1 188 ? -15.619 -12.035 -11.486 1.00 42.41 188 LYS A CA 1
ATOM 1558 C C . LYS A 1 188 ? -15.566 -12.302 -12.994 1.00 42.41 188 LYS A C 1
ATOM 1560 O O . LYS A 1 188 ? -16.203 -11.571 -13.748 1.00 42.41 188 LYS A O 1
ATOM 1565 N N . ARG A 1 189 ? -14.697 -13.226 -13.406 1.00 34.53 189 ARG A N 1
ATOM 1566 C CA . ARG A 1 189 ? -14.701 -13.752 -14.769 1.00 34.53 189 ARG A CA 1
ATOM 1567 C C . ARG A 1 189 ? -15.925 -14.629 -14.935 1.00 34.53 189 ARG A C 1
ATOM 1569 O O . ARG A 1 189 ? -16.274 -15.300 -13.938 1.00 34.53 189 ARG A O 1
#

Sequence (189 aa):
MFYIKMLNGFKDKRLGNPPGVLGAMLLKEGFFLVCADDLESPIKRWDIRRRLNAFVWAREVEIENKNQLYNVWHTIKFLCQELDEKAARSLGNKLSNLNDTQKEDIEECRKIMLNIIRRPSNLSRIKAWLWKNYSYYRKYKGIELDIVKEPTDLRSNTILAEELIKLENKLYNEGYSLGSSPILYRGKR